Protein AF-A0A7J2IMN6-F1 (afdb_monomer_lite)

Radius of gyration: 21.56 Å; chains: 1; bounding box: 53×26×73 Å

Sequence (188 aa):
MDDENLRRVYEQYWLHARHQEVQRLWFTNIYSMIVAGTFAYFGAIKGFNAPLLVFLILLSILGYLVTYSWNIPFVIYSRLAEEIAVREWDLPKDYRRFTKYRKGYEFGKMVSANTVFIGFYSLMTGIFVGLLLQTNLKVCIQLTSVIVVVVFLTLSGCYKFYLKPKSIDKIQDDFENRIKKYDENNQK

Foldseek 3Di:
DPPVVLVVLLVVLVVLLVVLVVVLVVLVVVLVVLVVVQVVVCVVVVHDDLVSLVVNLVSLVVSLVSLLVSVQSNLVSLLVSLVSCCPVVVPPPCSSPPAPPPPCVVPDPPPPPSLVSNLVSQLSSLLSVLVSCCRPVVDDPVVSVVSSVVSSCVSSVCCPPPSCCVRVVVSNVVSVVVVVVVVVVVVD

pLDDT: mean 86.45, std 14.11, range [31.17, 98.19]

Secondary structure (DSSP, 8-state):
--HHHHHHHHHHHHHHHHHHHHHHHHHHHHHHHHHHHHHHHHHHHTS--HHHHHHHHHHHHHHHHHHHHHHHHHHHHHHHHHHHHHHTS---GGG-TTSTT-TTTTS-----HHHHHHHHHHHHHHHHHHHHHHHHH---HHHHHHHHHHHHHHHHHHIIIIIHIIIIIHHHHHHHHHHHHHHHHHT-

Structure (mmCIF, N/CA/C/O backbone):
data_AF-A0A7J2IMN6-F1
#
_entry.id   AF-A0A7J2IMN6-F1
#
loop_
_atom_site.group_PDB
_atom_site.id
_atom_site.type_symbol
_atom_site.label_atom_id
_atom_site.label_alt_id
_atom_site.label_comp_id
_atom_site.label_asym_id
_atom_site.label_entity_id
_atom_site.label_seq_id
_atom_site.pdbx_PDB_ins_code
_atom_site.Cartn_x
_atom_site.Cartn_y
_atom_site.Cartn_z
_atom_site.occupancy
_atom_site.B_iso_or_equiv
_atom_site.auth_seq_id
_atom_site.auth_comp_id
_atom_site.auth_asym_id
_atom_site.auth_atom_id
_atom_site.pdbx_PDB_model_num
ATOM 1 N N . MET A 1 1 ? 27.008 4.160 -27.385 1.00 60.22 1 MET A N 1
ATOM 2 C CA . MET A 1 1 ? 27.229 4.276 -25.928 1.00 60.22 1 MET A CA 1
ATOM 3 C C . MET A 1 1 ? 28.090 3.091 -25.540 1.00 60.22 1 MET A C 1
ATOM 5 O O . MET A 1 1 ? 27.816 2.018 -26.058 1.00 60.22 1 MET A O 1
ATOM 9 N N . ASP A 1 2 ? 29.138 3.267 -24.736 1.00 79.94 2 ASP A N 1
ATOM 10 C CA . ASP A 1 2 ? 29.979 2.126 -24.341 1.00 79.94 2 ASP A CA 1
ATOM 11 C C . ASP A 1 2 ? 29.150 1.122 -23.528 1.00 79.94 2 ASP A C 1
ATOM 13 O O . ASP A 1 2 ? 28.388 1.531 -22.646 1.00 79.94 2 ASP A O 1
ATOM 17 N N . ASP A 1 3 ? 29.295 -0.174 -23.816 1.00 83.50 3 ASP A N 1
ATOM 18 C CA . ASP A 1 3 ? 28.509 -1.254 -23.193 1.00 83.50 3 ASP A CA 1
ATOM 19 C C . ASP A 1 3 ? 28.621 -1.241 -21.654 1.00 83.50 3 ASP A C 1
ATOM 21 O O . ASP A 1 3 ? 27.649 -1.457 -20.930 1.00 83.50 3 ASP A O 1
ATOM 25 N N . GLU A 1 4 ? 29.782 -0.840 -21.127 1.00 87.38 4 GLU A N 1
ATOM 26 C CA . GLU A 1 4 ? 29.986 -0.666 -19.687 1.00 87.38 4 GLU A CA 1
ATOM 27 C C . GLU A 1 4 ? 29.099 0.441 -19.088 1.00 87.38 4 GLU A C 1
ATOM 29 O O . GLU A 1 4 ? 28.510 0.267 -18.017 1.00 87.38 4 GLU A O 1
ATOM 34 N N . ASN A 1 5 ? 28.958 1.574 -19.780 1.00 88.50 5 ASN A N 1
ATOM 35 C CA . ASN A 1 5 ? 28.112 2.676 -19.321 1.00 88.50 5 ASN A CA 1
ATOM 36 C C . ASN A 1 5 ? 26.634 2.282 -19.354 1.00 88.50 5 ASN A C 1
ATOM 38 O O . ASN A 1 5 ? 25.886 2.600 -18.429 1.00 88.50 5 ASN A O 1
ATOM 42 N N . LEU A 1 6 ? 26.222 1.550 -20.388 1.00 87.81 6 LEU A N 1
ATOM 43 C CA . LEU A 1 6 ? 24.858 1.055 -20.513 1.00 87.81 6 LEU A CA 1
ATOM 44 C C . LEU A 1 6 ? 24.515 0.053 -19.403 1.00 87.81 6 LEU A C 1
ATOM 46 O O . LEU A 1 6 ? 23.468 0.164 -18.759 1.00 87.81 6 LEU A O 1
ATOM 50 N N . ARG A 1 7 ? 25.430 -0.877 -19.114 1.00 89.12 7 ARG A N 1
ATOM 51 C CA . ARG A 1 7 ? 25.285 -1.828 -18.012 1.00 89.12 7 ARG A CA 1
ATOM 52 C C . ARG A 1 7 ? 25.130 -1.130 -16.666 1.00 89.12 7 ARG A C 1
ATOM 54 O O . ARG A 1 7 ? 24.248 -1.503 -15.896 1.00 89.12 7 ARG A O 1
ATOM 61 N N . ARG A 1 8 ? 25.922 -0.089 -16.396 1.00 91.38 8 ARG A N 1
ATOM 62 C CA . ARG A 1 8 ? 25.793 0.704 -15.162 1.00 91.38 8 ARG A CA 1
ATOM 63 C C . ARG A 1 8 ? 24.420 1.370 -15.047 1.00 91.38 8 ARG A C 1
ATOM 65 O O . ARG A 1 8 ? 23.827 1.344 -13.971 1.00 91.38 8 ARG A O 1
ATOM 72 N N . VAL A 1 9 ? 23.889 1.926 -16.137 1.00 90.25 9 VAL A N 1
ATOM 73 C CA . VAL A 1 9 ? 22.546 2.536 -16.154 1.00 90.25 9 VAL A CA 1
ATOM 74 C C . VAL A 1 9 ? 21.459 1.488 -15.900 1.00 90.25 9 VAL A C 1
ATOM 76 O O . VAL A 1 9 ? 20.574 1.704 -15.071 1.00 90.25 9 VAL A O 1
ATOM 79 N N . TYR A 1 10 ? 21.548 0.328 -16.555 1.00 90.25 10 TYR A N 1
ATOM 80 C CA . TYR A 1 10 ? 20.637 -0.792 -16.315 1.00 90.25 10 TYR A CA 1
ATOM 81 C C . TYR A 1 10 ? 20.660 -1.244 -14.847 1.00 90.25 10 TYR A C 1
ATOM 83 O O . TYR A 1 10 ? 19.608 -1.369 -14.214 1.00 90.25 10 TYR A O 1
ATOM 91 N N . GLU A 1 11 ? 21.855 -1.449 -14.285 1.00 90.75 11 GLU A N 1
ATOM 92 C CA . GLU A 1 11 ? 22.034 -1.855 -12.890 1.00 90.75 11 GLU A CA 1
ATOM 93 C C . GLU A 1 11 ? 21.435 -0.822 -11.928 1.00 90.75 11 GLU A C 1
ATOM 95 O O . GLU A 1 11 ? 20.745 -1.205 -10.981 1.00 90.75 11 GLU A O 1
ATOM 100 N N . GLN A 1 12 ? 21.609 0.476 -12.195 1.00 92.81 12 GLN A N 1
ATOM 101 C CA . GLN A 1 12 ? 20.996 1.544 -11.402 1.00 92.81 12 GLN A CA 1
ATOM 102 C C . GLN A 1 12 ? 19.466 1.499 -11.447 1.00 92.81 12 GLN A C 1
ATOM 104 O O . GLN A 1 12 ? 18.830 1.546 -10.393 1.00 92.81 12 GLN A O 1
ATOM 109 N N . TYR A 1 13 ? 18.849 1.364 -12.625 1.00 91.75 13 TYR A N 1
ATOM 110 C CA . TYR A 1 13 ? 17.388 1.265 -12.727 1.00 91.75 13 TYR A CA 1
ATOM 111 C C . TYR A 1 13 ? 16.841 0.028 -12.020 1.00 91.75 13 TYR A C 1
ATOM 113 O O . TYR A 1 13 ? 15.866 0.117 -11.268 1.00 91.75 13 TYR A O 1
ATOM 121 N N . TRP A 1 14 ? 17.502 -1.116 -12.181 1.00 89.25 14 TRP A N 1
ATOM 122 C CA . TRP A 1 14 ? 17.101 -2.334 -11.490 1.00 89.25 14 TRP A CA 1
ATOM 123 C C . TRP A 1 14 ? 17.243 -2.212 -9.966 1.00 89.25 14 TRP A C 1
ATOM 125 O O . TRP A 1 14 ? 16.358 -2.627 -9.210 1.00 89.25 14 TRP A O 1
ATOM 135 N N . LEU A 1 15 ? 18.330 -1.594 -9.499 1.00 93.06 15 LEU A N 1
ATOM 136 C CA . LEU A 1 15 ? 18.582 -1.356 -8.081 1.00 93.06 15 LEU A CA 1
ATOM 137 C C . LEU A 1 15 ? 17.560 -0.385 -7.483 1.00 93.06 15 LEU A C 1
ATOM 139 O O . LEU A 1 15 ? 17.050 -0.646 -6.393 1.00 93.06 15 LEU A O 1
ATOM 143 N N . HIS A 1 16 ? 17.185 0.672 -8.207 1.00 91.69 16 HIS A N 1
ATOM 144 C CA . HIS A 1 16 ? 16.115 1.578 -7.797 1.00 91.69 16 HIS A CA 1
ATOM 145 C C . HIS A 1 16 ? 14.769 0.864 -7.680 1.00 91.69 16 HIS A C 1
ATOM 147 O O . HIS A 1 16 ? 14.092 1.038 -6.667 1.00 91.69 16 HIS A O 1
ATOM 153 N N . ALA A 1 17 ? 14.397 0.026 -8.652 1.00 89.12 17 ALA A N 1
ATOM 154 C CA . ALA A 1 17 ? 13.167 -0.759 -8.574 1.00 89.12 17 ALA A CA 1
ATOM 155 C C . ALA A 1 17 ? 13.170 -1.670 -7.333 1.00 89.12 17 ALA A C 1
ATOM 157 O O . ALA A 1 17 ? 12.260 -1.597 -6.504 1.00 89.12 17 ALA A O 1
ATOM 158 N N . ARG A 1 18 ? 14.234 -2.457 -7.128 1.00 89.19 18 ARG A N 1
ATOM 159 C CA . ARG A 1 18 ? 14.365 -3.335 -5.953 1.00 89.19 18 ARG A CA 1
ATOM 160 C C . ARG A 1 18 ? 14.331 -2.555 -4.638 1.00 89.19 18 ARG A C 1
ATOM 162 O O . ARG A 1 18 ? 13.729 -3.015 -3.670 1.00 89.19 18 ARG A O 1
ATOM 169 N N . HIS A 1 19 ? 14.945 -1.374 -4.593 1.00 93.81 19 HIS A N 1
ATOM 170 C CA . HIS A 1 19 ? 14.945 -0.532 -3.402 1.00 93.81 19 HIS A CA 1
ATOM 171 C C . HIS A 1 19 ? 13.522 -0.162 -2.959 1.00 93.81 19 HIS A C 1
ATOM 173 O O . HIS A 1 19 ? 13.220 -0.249 -1.772 1.00 93.81 19 HIS A O 1
ATOM 179 N N . GLN A 1 20 ? 12.624 0.158 -3.898 1.00 92.12 20 GLN A N 1
ATOM 180 C CA . GLN A 1 20 ? 11.220 0.457 -3.579 1.00 92.12 20 GLN A CA 1
ATOM 181 C C . GLN A 1 20 ? 10.491 -0.752 -2.970 1.00 92.12 20 GLN A C 1
ATOM 183 O O . GLN A 1 20 ? 9.707 -0.606 -2.031 1.00 92.12 20 GLN A O 1
ATOM 188 N N . GLU A 1 21 ? 10.760 -1.966 -3.458 1.00 89.88 21 GLU A N 1
ATOM 189 C CA . GLU A 1 21 ? 10.172 -3.181 -2.877 1.00 89.88 21 GLU A CA 1
ATOM 190 C C . GLU A 1 21 ? 10.677 -3.446 -1.457 1.00 89.88 21 GLU A C 1
ATOM 192 O O . GLU A 1 21 ? 9.894 -3.796 -0.572 1.00 89.88 21 GLU A O 1
ATOM 197 N N . VAL A 1 22 ? 11.976 -3.243 -1.234 1.00 93.69 22 VAL A N 1
ATOM 198 C CA . VAL A 1 22 ? 12.611 -3.395 0.078 1.00 93.69 22 VAL A CA 1
ATOM 199 C C . VAL A 1 22 ? 12.054 -2.373 1.070 1.00 93.69 22 VAL A C 1
ATOM 201 O O . VAL A 1 22 ? 11.715 -2.751 2.190 1.00 93.69 22 VAL A O 1
ATOM 204 N N . GLN A 1 23 ? 11.885 -1.109 0.666 1.00 94.62 23 GLN A N 1
ATOM 205 C CA . GLN A 1 23 ? 11.260 -0.079 1.504 1.00 94.62 23 GLN A CA 1
ATOM 206 C C . GLN A 1 23 ? 9.838 -0.473 1.924 1.00 94.62 23 GLN A C 1
ATOM 208 O O . GLN A 1 23 ? 9.490 -0.374 3.102 1.00 94.62 23 GLN A O 1
ATOM 213 N N . ARG A 1 24 ? 9.042 -1.010 0.991 1.00 94.19 24 ARG A N 1
ATOM 214 C CA . ARG A 1 24 ? 7.683 -1.499 1.267 1.00 94.19 24 ARG A CA 1
ATOM 215 C C . ARG A 1 24 ? 7.650 -2.637 2.285 1.00 94.19 24 ARG A C 1
ATOM 217 O O . ARG A 1 24 ? 6.819 -2.621 3.197 1.00 94.19 24 ARG A O 1
ATOM 224 N N . LEU A 1 25 ? 8.562 -3.599 2.160 1.00 94.81 25 LEU A N 1
ATOM 225 C CA . LEU A 1 25 ? 8.695 -4.703 3.113 1.00 94.81 25 LEU A CA 1
ATOM 226 C C . LEU A 1 25 ? 9.099 -4.206 4.503 1.00 94.81 25 LEU A C 1
ATOM 228 O O . LEU A 1 25 ? 8.452 -4.554 5.488 1.00 94.81 25 LEU A O 1
ATOM 232 N N . TRP A 1 26 ? 10.117 -3.349 4.588 1.00 96.50 26 TRP A N 1
ATOM 233 C CA . TRP A 1 26 ? 10.568 -2.779 5.859 1.00 96.50 26 TRP A CA 1
ATOM 234 C C . TRP A 1 26 ? 9.480 -1.980 6.561 1.00 96.50 26 TRP A C 1
ATOM 236 O O . TRP A 1 26 ? 9.266 -2.151 7.760 1.00 96.50 26 TRP A O 1
ATOM 246 N N . PHE A 1 27 ? 8.751 -1.155 5.814 1.00 96.31 27 PHE A N 1
ATOM 247 C CA . PHE A 1 27 ? 7.637 -0.399 6.364 1.00 96.31 27 PHE A CA 1
ATOM 248 C C . PHE A 1 27 ? 6.542 -1.323 6.910 1.00 96.31 27 PHE A C 1
ATOM 250 O O . PHE A 1 27 ? 6.055 -1.106 8.017 1.00 96.31 27 PHE A O 1
ATOM 257 N N . THR A 1 28 ? 6.206 -2.398 6.190 1.00 96.25 28 THR A N 1
ATOM 258 C CA . THR A 1 28 ? 5.229 -3.398 6.657 1.00 96.25 28 THR A CA 1
ATOM 259 C C . THR A 1 28 ? 5.709 -4.123 7.916 1.00 96.25 28 THR A C 1
ATOM 261 O O . THR A 1 28 ? 4.922 -4.337 8.837 1.00 96.25 28 THR A O 1
ATOM 264 N N . ASN A 1 29 ? 7.001 -4.442 8.008 1.00 97.06 29 ASN A N 1
ATOM 265 C CA . ASN A 1 29 ? 7.585 -5.066 9.195 1.00 97.06 29 ASN A CA 1
ATOM 266 C C . ASN A 1 29 ? 7.502 -4.139 10.415 1.00 97.06 29 ASN A C 1
ATOM 268 O O . ASN A 1 29 ? 6.981 -4.547 11.452 1.00 97.06 29 ASN A O 1
ATOM 272 N N . ILE A 1 30 ? 7.935 -2.882 10.284 1.00 97.44 30 ILE A N 1
ATOM 273 C CA . ILE A 1 30 ? 7.850 -1.883 11.364 1.00 97.44 30 ILE A CA 1
ATOM 274 C C . ILE A 1 30 ? 6.390 -1.675 11.778 1.00 97.44 30 ILE A C 1
ATOM 276 O O . ILE A 1 30 ? 6.065 -1.694 12.963 1.00 97.44 30 ILE A O 1
ATOM 280 N N . TYR A 1 31 ? 5.493 -1.553 10.801 1.00 97.81 31 TYR A N 1
ATOM 281 C CA . TYR A 1 31 ? 4.058 -1.469 11.035 1.00 97.81 31 TYR A CA 1
ATOM 282 C C . TYR A 1 31 ? 3.541 -2.662 11.851 1.00 97.81 31 TYR A C 1
ATOM 284 O O . TYR A 1 31 ? 2.840 -2.470 12.842 1.00 97.81 31 TYR A O 1
ATOM 292 N N . SER A 1 32 ? 3.915 -3.892 11.485 1.00 97.50 32 SER A N 1
ATOM 293 C CA . SER A 1 32 ? 3.476 -5.097 12.197 1.00 97.50 32 SER A CA 1
ATOM 294 C C . SER A 1 32 ? 3.969 -5.135 13.648 1.00 97.50 32 SER A C 1
ATOM 296 O O . SER A 1 32 ? 3.212 -5.527 14.534 1.00 97.50 32 SER A O 1
ATOM 298 N N . MET A 1 33 ? 5.186 -4.642 13.913 1.00 98.19 33 MET A N 1
ATOM 299 C CA . MET A 1 33 ? 5.724 -4.506 15.270 1.00 98.19 33 MET A CA 1
ATOM 300 C C . MET A 1 33 ? 4.927 -3.486 16.088 1.00 98.19 33 MET A C 1
ATOM 302 O O . MET A 1 33 ? 4.579 -3.766 17.233 1.00 98.19 33 MET A O 1
ATOM 306 N N . ILE A 1 34 ? 4.585 -2.334 15.498 1.00 97.94 34 ILE A N 1
ATOM 307 C CA . ILE A 1 34 ? 3.753 -1.309 16.148 1.00 97.94 34 ILE A CA 1
ATOM 308 C C . ILE A 1 34 ? 2.377 -1.885 16.496 1.00 97.94 34 ILE A C 1
ATOM 310 O O . ILE A 1 34 ? 1.904 -1.729 17.624 1.00 97.94 34 ILE A O 1
ATOM 314 N N . VAL A 1 35 ? 1.744 -2.582 15.551 1.00 97.56 35 VAL A N 1
ATOM 315 C CA . VAL A 1 35 ? 0.440 -3.223 15.757 1.00 97.56 35 VAL A CA 1
ATOM 316 C C . VAL A 1 35 ? 0.520 -4.261 16.877 1.00 97.56 35 VAL A C 1
ATOM 318 O O . VAL A 1 35 ? -0.267 -4.193 17.819 1.00 97.56 35 VAL A O 1
ATOM 321 N N . ALA A 1 36 ? 1.490 -5.176 16.823 1.00 97.81 36 ALA A N 1
ATOM 322 C CA . ALA A 1 36 ? 1.673 -6.211 17.837 1.00 97.81 36 ALA A CA 1
ATOM 323 C C . ALA A 1 36 ? 1.914 -5.615 19.234 1.00 97.81 36 ALA A C 1
ATOM 325 O O . ALA A 1 36 ? 1.254 -6.015 20.192 1.00 97.81 36 ALA A O 1
ATOM 326 N N . GLY A 1 37 ? 2.792 -4.612 19.345 1.00 97.69 37 GLY A N 1
ATOM 327 C CA . GLY A 1 37 ? 3.041 -3.903 20.601 1.00 97.69 37 GLY A CA 1
ATOM 328 C C . GLY A 1 37 ? 1.794 -3.194 21.137 1.00 97.69 37 GLY A C 1
ATOM 329 O O . GLY A 1 37 ? 1.511 -3.256 22.333 1.00 97.69 37 GLY A O 1
ATOM 330 N N . THR A 1 38 ? 0.993 -2.594 20.254 1.00 96.50 38 THR A N 1
ATOM 331 C CA . THR A 1 38 ? -0.262 -1.935 20.647 1.00 96.50 38 THR A CA 1
ATOM 332 C C . THR A 1 38 ? -1.296 -2.942 21.159 1.00 96.50 38 THR A C 1
ATOM 334 O O . THR A 1 38 ? -1.931 -2.702 22.185 1.00 96.50 38 THR A O 1
ATOM 337 N N . PHE A 1 39 ? -1.439 -4.101 20.508 1.00 95.44 39 PHE A N 1
ATOM 338 C CA . PHE A 1 39 ? -2.334 -5.162 20.982 1.00 95.44 39 PHE A CA 1
ATOM 339 C C . PHE A 1 39 ? -1.864 -5.788 22.300 1.00 95.44 39 PHE A C 1
ATOM 341 O O . PHE A 1 39 ? -2.692 -6.046 23.173 1.00 95.44 39 PHE A O 1
ATOM 348 N N . ALA A 1 40 ? -0.555 -5.984 22.481 1.00 96.81 40 ALA A N 1
ATOM 349 C CA . ALA A 1 40 ? 0.004 -6.438 23.753 1.00 96.81 40 ALA A CA 1
ATOM 350 C C . ALA A 1 40 ? -0.317 -5.449 24.886 1.00 96.81 40 ALA A C 1
ATOM 352 O O . ALA A 1 40 ? -0.751 -5.856 25.966 1.00 96.81 40 ALA A O 1
ATOM 353 N N . TYR A 1 41 ? -0.193 -4.146 24.615 1.00 96.31 41 TYR A N 1
ATOM 354 C CA . TYR A 1 41 ? -0.575 -3.097 25.556 1.00 96.31 41 TYR A CA 1
ATOM 355 C C . TYR A 1 41 ? -2.075 -3.131 25.892 1.00 96.31 41 TYR A C 1
ATOM 357 O O . TYR A 1 41 ? -2.427 -3.108 27.070 1.00 96.31 41 TYR A O 1
ATOM 365 N N . PHE A 1 42 ? -2.961 -3.268 24.896 1.00 94.62 42 PHE A N 1
ATOM 366 C CA . PHE A 1 42 ? -4.407 -3.424 25.129 1.00 94.62 42 PHE A CA 1
ATOM 367 C C . PHE A 1 42 ? -4.741 -4.639 26.001 1.00 94.62 42 PHE A C 1
ATOM 369 O O . PHE A 1 42 ? -5.609 -4.553 26.872 1.00 94.62 42 PHE A O 1
ATOM 376 N N . GLY A 1 43 ? -4.024 -5.751 25.812 1.00 93.12 43 GLY A N 1
ATOM 377 C CA . GLY A 1 43 ? -4.138 -6.932 26.666 1.00 93.12 43 GLY A CA 1
ATOM 378 C C . GLY A 1 43 ? -3.753 -6.649 28.120 1.00 93.12 43 GLY A C 1
ATOM 379 O O . GLY A 1 43 ? -4.462 -7.070 29.034 1.00 93.12 43 GLY A O 1
ATOM 380 N N . ALA A 1 44 ? -2.682 -5.882 28.344 1.00 95.19 44 ALA A N 1
ATOM 381 C CA . ALA A 1 44 ? -2.214 -5.520 29.681 1.00 95.19 44 ALA A CA 1
ATOM 382 C C . ALA A 1 44 ? -3.193 -4.596 30.428 1.00 95.19 44 ALA A C 1
ATOM 384 O O . ALA A 1 44 ? -3.464 -4.817 31.608 1.00 95.19 44 ALA A O 1
ATOM 385 N N . ILE A 1 45 ? -3.767 -3.597 29.747 1.00 93.25 45 ILE A N 1
ATOM 386 C CA . ILE A 1 45 ? -4.735 -2.664 30.354 1.00 93.25 45 ILE A CA 1
ATOM 387 C C . ILE A 1 45 ? -6.181 -3.189 30.356 1.00 93.25 45 ILE A C 1
ATOM 389 O O . ILE A 1 45 ? -7.078 -2.500 30.839 1.00 93.25 45 ILE A O 1
ATOM 393 N N . LYS A 1 46 ? -6.419 -4.397 29.818 1.00 88.38 46 LYS A N 1
ATOM 394 C CA . LYS A 1 46 ? -7.741 -5.038 29.672 1.00 88.38 46 LYS A CA 1
ATOM 395 C C . LYS A 1 46 ? -8.785 -4.133 29.006 1.00 88.38 46 LYS A C 1
ATOM 397 O O . LYS A 1 46 ? -9.950 -4.110 29.400 1.00 88.38 46 LYS A O 1
ATOM 402 N N . GLY A 1 47 ? -8.373 -3.389 27.986 1.00 87.25 47 GLY A N 1
ATOM 403 C CA . GLY A 1 47 ? -9.243 -2.431 27.319 1.00 87.25 47 GLY A CA 1
ATOM 404 C C . GLY A 1 47 ? -8.613 -1.822 26.077 1.00 87.25 47 GLY A C 1
ATOM 405 O O . GLY A 1 47 ? -7.398 -1.834 25.891 1.00 87.25 47 GLY A O 1
ATOM 406 N N . PHE A 1 48 ? -9.465 -1.272 25.219 1.00 90.06 48 PHE A N 1
ATOM 407 C CA . PHE A 1 48 ? -9.034 -0.531 24.042 1.00 90.06 48 PHE A CA 1
ATOM 408 C C . PHE A 1 48 ? -8.932 0.959 24.361 1.00 90.06 48 PHE A C 1
ATOM 410 O O . PHE A 1 48 ? -9.774 1.515 25.065 1.00 90.06 48 PHE A O 1
ATOM 417 N N . ASN A 1 49 ? -7.922 1.614 23.797 1.00 91.50 49 ASN A N 1
ATOM 418 C CA . ASN A 1 49 ? -7.711 3.051 23.933 1.00 91.50 49 ASN A CA 1
ATOM 419 C C . ASN A 1 49 ? -8.004 3.732 22.586 1.00 91.50 49 ASN A C 1
ATOM 421 O O . ASN A 1 49 ? -7.333 3.457 21.588 1.00 91.50 49 ASN A O 1
ATOM 425 N N . ALA A 1 50 ? -9.021 4.597 22.554 1.00 92.38 50 ALA A N 1
ATOM 426 C CA . ALA A 1 50 ? -9.500 5.234 21.328 1.00 92.38 50 ALA A CA 1
ATOM 427 C C . ALA A 1 50 ? -8.409 6.055 20.603 1.00 92.38 50 ALA A C 1
ATOM 429 O O . ALA A 1 50 ? -8.209 5.809 19.414 1.00 92.38 50 ALA A O 1
ATOM 430 N N . PRO A 1 51 ? -7.641 6.940 21.271 1.00 94.69 51 PRO A N 1
ATOM 431 C CA . PRO A 1 51 ? -6.467 7.588 20.682 1.00 94.69 51 PRO A CA 1
ATOM 432 C C . PRO A 1 51 ? -5.486 6.642 19.972 1.00 94.69 51 PRO A C 1
ATOM 434 O O . PRO A 1 51 ? -5.050 6.936 18.860 1.00 94.69 51 PRO A O 1
ATOM 437 N N . LEU A 1 52 ? -5.168 5.488 20.571 1.00 95.44 52 LEU A N 1
ATOM 438 C CA . LEU A 1 52 ? -4.262 4.510 19.956 1.00 95.44 52 LEU A CA 1
ATOM 439 C C . LEU A 1 52 ? -4.888 3.843 18.725 1.00 95.44 52 LEU A C 1
ATOM 441 O O . LEU A 1 52 ? -4.207 3.650 17.722 1.00 95.44 52 LEU A O 1
ATOM 445 N N . LEU A 1 53 ? -6.189 3.544 18.756 1.00 96.12 53 LEU A N 1
ATOM 446 C CA . LEU A 1 53 ? -6.902 3.038 17.579 1.00 96.12 53 LEU A CA 1
ATOM 447 C C . LEU A 1 53 ? -6.938 4.072 16.446 1.00 96.12 53 LEU A C 1
ATOM 449 O O . LEU A 1 53 ? -6.699 3.715 15.296 1.00 96.12 53 LEU A O 1
ATOM 453 N N . VAL A 1 54 ? -7.168 5.352 16.756 1.00 96.69 54 VAL A N 1
ATOM 454 C CA . VAL A 1 54 ? -7.111 6.443 15.767 1.00 96.69 54 VAL A CA 1
ATOM 455 C C . VAL A 1 54 ? -5.716 6.542 15.152 1.00 96.69 54 VAL A C 1
ATOM 457 O O . VAL A 1 54 ? -5.592 6.625 13.931 1.00 96.69 54 VAL A O 1
ATOM 460 N N . PHE A 1 55 ? -4.663 6.458 15.967 1.00 97.62 55 PHE A N 1
ATOM 461 C CA . PHE A 1 55 ? -3.288 6.411 15.473 1.00 97.62 55 PHE A CA 1
ATOM 462 C C . PHE A 1 55 ? -3.061 5.232 14.513 1.00 97.62 55 PHE A C 1
ATOM 464 O O . PHE A 1 55 ? -2.517 5.426 13.427 1.00 97.62 55 PHE A O 1
ATOM 471 N N . LEU A 1 56 ? -3.532 4.030 14.856 1.00 98.00 56 LEU A N 1
ATOM 472 C CA . LEU A 1 56 ? -3.408 2.848 13.997 1.00 98.00 56 LEU A CA 1
ATOM 473 C C . LEU A 1 56 ? -4.197 2.971 12.682 1.00 98.00 56 LEU A C 1
ATOM 475 O O . LEU A 1 56 ? -3.723 2.505 11.644 1.00 98.00 56 LEU A O 1
ATOM 479 N N . ILE A 1 57 ? -5.362 3.628 12.691 1.00 98.00 57 ILE A N 1
ATOM 480 C CA . ILE A 1 57 ? -6.124 3.950 11.472 1.00 98.00 57 ILE A CA 1
ATOM 481 C C . ILE A 1 57 ? -5.298 4.869 10.571 1.00 98.00 57 ILE A C 1
ATOM 483 O O . ILE A 1 57 ? -5.081 4.546 9.403 1.00 98.00 57 ILE A O 1
ATOM 487 N N . LEU A 1 58 ? -4.792 5.982 11.113 1.00 98.06 58 LEU A N 1
ATOM 488 C CA . LEU A 1 58 ? -3.979 6.939 10.358 1.00 98.06 58 LEU A CA 1
ATOM 489 C C . LEU A 1 58 ? -2.716 6.282 9.797 1.00 98.06 58 LEU A C 1
ATOM 491 O O . LEU A 1 58 ? -2.387 6.474 8.628 1.00 98.06 58 LEU A O 1
ATOM 495 N N . LEU A 1 59 ? -2.049 5.453 10.600 1.00 98.06 59 LEU A N 1
ATOM 496 C CA . LEU A 1 59 ? -0.867 4.712 10.181 1.00 98.06 59 LEU A CA 1
ATOM 497 C C . LEU A 1 59 ? -1.184 3.712 9.056 1.00 98.06 59 LEU A C 1
ATOM 499 O O . LEU A 1 59 ? -0.387 3.550 8.134 1.00 98.06 59 LEU A O 1
ATOM 503 N N . SER A 1 60 ? -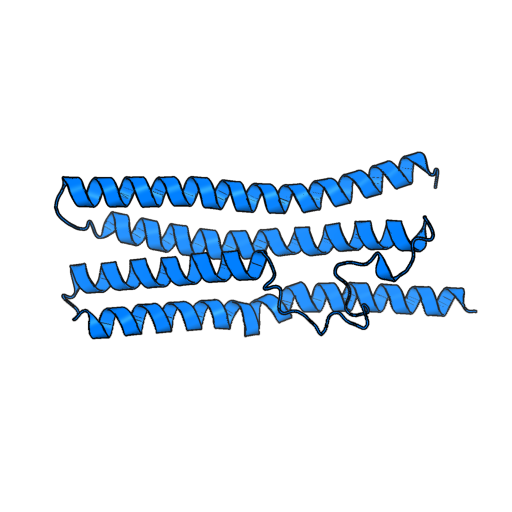2.354 3.070 9.091 1.00 98.00 60 SER A N 1
ATOM 504 C CA . SER A 1 60 ? -2.797 2.137 8.045 1.00 98.00 60 SER A CA 1
ATOM 505 C C . SER A 1 60 ? -3.126 2.858 6.736 1.00 98.00 60 SER A C 1
ATOM 507 O O . SER A 1 60 ? -2.719 2.403 5.667 1.00 98.00 60 SER A O 1
ATOM 509 N N . ILE A 1 61 ? -3.786 4.018 6.812 1.00 97.38 61 ILE A N 1
ATOM 510 C CA . ILE A 1 61 ? -4.045 4.883 5.651 1.00 97.38 61 ILE A CA 1
ATOM 511 C C . ILE A 1 61 ? -2.724 5.389 5.061 1.00 97.38 61 ILE A C 1
ATOM 513 O O . ILE A 1 61 ? -2.541 5.370 3.844 1.00 97.38 61 ILE A O 1
ATOM 517 N N . LEU A 1 62 ? -1.771 5.790 5.905 1.00 97.38 62 LEU A N 1
ATOM 518 C CA . LEU A 1 62 ? -0.436 6.180 5.458 1.00 97.38 62 LEU A CA 1
ATOM 519 C C . LEU A 1 62 ? 0.266 5.015 4.755 1.00 97.38 62 LEU A C 1
ATOM 521 O O . LEU A 1 62 ? 0.794 5.202 3.663 1.00 97.38 62 LEU A O 1
ATOM 525 N N . GLY A 1 63 ? 0.206 3.806 5.316 1.00 96.56 63 GLY A N 1
ATOM 526 C CA . GLY A 1 63 ? 0.752 2.605 4.685 1.00 96.56 63 GLY A CA 1
ATOM 527 C C . GLY A 1 63 ? 0.146 2.311 3.315 1.00 96.56 63 GLY A C 1
ATOM 528 O O . GLY A 1 63 ? 0.876 2.007 2.370 1.00 96.56 63 GLY A O 1
ATOM 529 N N . TYR A 1 64 ? -1.167 2.491 3.170 1.00 96.50 64 TYR A N 1
ATOM 530 C CA . TYR A 1 64 ? -1.865 2.392 1.889 1.00 96.50 64 TYR A CA 1
ATOM 531 C C . TYR A 1 64 ? -1.338 3.417 0.868 1.00 96.50 64 TYR A C 1
ATOM 533 O O . TYR A 1 64 ? -0.984 3.053 -0.256 1.00 96.50 64 TYR A O 1
ATOM 541 N N . LEU A 1 65 ? -1.241 4.695 1.254 1.00 95.81 65 LEU A N 1
ATOM 542 C CA . LEU A 1 65 ? -0.801 5.777 0.365 1.00 95.81 65 LEU A CA 1
ATOM 543 C C . LEU A 1 65 ? 0.668 5.634 -0.038 1.00 95.81 65 LEU A C 1
ATOM 545 O O . LEU A 1 65 ? 1.011 5.807 -1.207 1.00 95.81 65 LEU A O 1
ATOM 549 N N . VAL A 1 66 ? 1.531 5.291 0.915 1.00 94.94 66 VAL A N 1
ATOM 550 C CA . VAL A 1 66 ? 2.963 5.098 0.685 1.00 94.94 66 VAL A CA 1
ATOM 551 C C . VAL A 1 66 ? 3.206 3.878 -0.204 1.00 94.94 66 VAL A C 1
ATOM 553 O O . VAL A 1 66 ? 3.976 3.966 -1.157 1.00 94.94 66 VAL A O 1
ATOM 556 N N . THR A 1 67 ? 2.483 2.777 0.019 1.00 94.38 67 THR A N 1
ATOM 557 C CA . THR A 1 67 ? 2.524 1.593 -0.855 1.00 94.38 67 THR A CA 1
ATOM 558 C C . THR A 1 67 ? 2.169 1.951 -2.297 1.00 94.38 67 THR A C 1
ATOM 560 O O . THR A 1 67 ? 2.889 1.581 -3.225 1.00 94.38 67 THR A O 1
ATOM 563 N N . TYR A 1 68 ? 1.089 2.714 -2.490 1.00 93.12 68 TYR A N 1
ATOM 564 C CA . TYR A 1 68 ? 0.711 3.215 -3.808 1.00 93.12 68 TYR A CA 1
ATOM 565 C C . TYR A 1 68 ? 1.802 4.109 -4.417 1.00 93.12 68 TYR A C 1
ATOM 567 O O . TYR A 1 68 ? 2.170 3.915 -5.576 1.00 93.12 68 TYR A O 1
ATOM 575 N N . SER A 1 69 ? 2.348 5.040 -3.631 1.00 93.38 69 SER A N 1
ATOM 576 C CA . SER A 1 69 ? 3.397 5.964 -4.065 1.00 93.38 69 SER A CA 1
ATOM 577 C C . SER A 1 69 ? 4.656 5.229 -4.526 1.00 93.38 69 SER A C 1
ATOM 579 O O . SER A 1 69 ? 5.119 5.479 -5.632 1.00 93.38 69 SER A O 1
ATOM 581 N N . TRP A 1 70 ? 5.157 4.259 -3.753 1.00 91.75 70 TRP A N 1
ATOM 582 C CA . TRP A 1 70 ? 6.334 3.448 -4.099 1.00 91.75 70 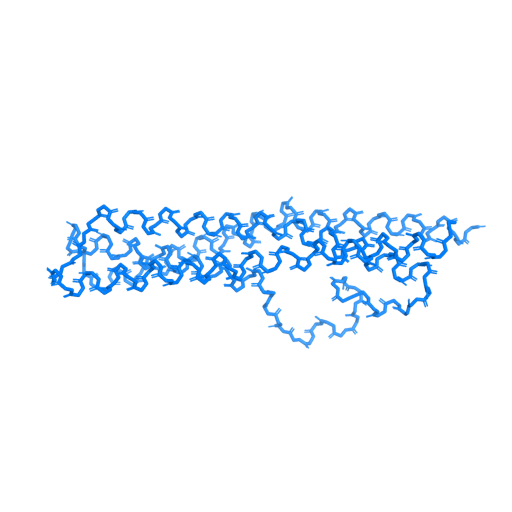TRP A CA 1
ATOM 583 C C . TRP A 1 70 ? 6.129 2.548 -5.316 1.00 91.75 70 TRP A C 1
ATOM 585 O O . TRP A 1 70 ? 7.088 2.204 -6.009 1.00 91.75 70 TRP A O 1
ATOM 595 N N . ASN A 1 71 ? 4.885 2.183 -5.624 1.00 90.31 71 ASN A N 1
ATOM 596 C CA . ASN A 1 71 ? 4.604 1.386 -6.807 1.00 90.31 71 ASN A CA 1
ATOM 597 C C . ASN A 1 71 ? 4.835 2.159 -8.115 1.00 90.31 71 ASN A C 1
ATOM 599 O O . ASN A 1 71 ? 5.185 1.553 -9.122 1.00 90.31 71 ASN A O 1
ATOM 603 N N . ILE A 1 72 ? 4.676 3.484 -8.112 1.00 89.38 72 ILE A N 1
ATOM 604 C CA . ILE A 1 72 ? 4.899 4.325 -9.296 1.00 89.38 72 ILE A CA 1
ATOM 605 C C . ILE A 1 72 ? 6.364 4.259 -9.777 1.00 89.38 72 ILE A C 1
ATOM 607 O O . ILE A 1 72 ? 6.586 3.810 -10.904 1.00 89.38 72 ILE A O 1
ATOM 611 N N . PRO A 1 73 ? 7.379 4.638 -8.970 1.00 89.56 73 PRO A N 1
ATOM 612 C CA . PRO A 1 73 ? 8.774 4.554 -9.385 1.00 89.56 73 PRO A CA 1
ATOM 613 C C . PRO A 1 73 ? 9.207 3.107 -9.631 1.00 89.56 73 PRO A C 1
ATOM 615 O O . PRO A 1 73 ? 9.980 2.866 -10.551 1.00 89.56 73 PRO A O 1
ATOM 618 N N . PHE A 1 74 ? 8.675 2.131 -8.884 1.00 90.25 74 PHE A N 1
ATOM 619 C CA . PHE A 1 74 ? 8.929 0.716 -9.164 1.00 90.25 74 PHE A CA 1
ATOM 620 C C . PHE A 1 74 ? 8.548 0.340 -10.603 1.00 90.25 74 PHE A C 1
ATOM 622 O O . PHE A 1 74 ? 9.357 -0.245 -11.325 1.00 90.25 74 PHE A O 1
ATOM 629 N N . VAL A 1 75 ? 7.338 0.710 -11.040 1.00 87.06 75 VAL A N 1
ATOM 630 C CA . VAL A 1 75 ? 6.881 0.452 -12.411 1.00 87.06 75 VAL A CA 1
ATOM 631 C C . VAL A 1 75 ? 7.759 1.200 -13.411 1.00 87.06 75 VAL A C 1
ATOM 633 O O . VAL A 1 75 ? 8.210 0.593 -14.367 1.00 87.06 75 VAL A O 1
ATOM 636 N N . ILE A 1 76 ? 8.079 2.475 -13.192 1.00 88.06 76 ILE A N 1
ATOM 637 C CA . ILE A 1 76 ? 8.894 3.246 -14.147 1.00 88.06 76 ILE A CA 1
ATOM 638 C C . ILE A 1 76 ? 10.293 2.636 -14.323 1.00 88.06 76 ILE A C 1
ATOM 640 O O . ILE A 1 76 ? 10.721 2.379 -15.446 1.00 88.06 76 ILE A O 1
ATOM 644 N N . TYR A 1 77 ? 11.008 2.373 -13.228 1.00 89.44 77 TYR A N 1
ATOM 645 C CA . TYR A 1 77 ? 12.393 1.906 -13.308 1.00 89.44 77 TYR A CA 1
ATOM 646 C C . TYR A 1 77 ? 12.511 0.459 -13.784 1.00 89.44 77 TYR A C 1
ATOM 648 O O . TYR A 1 77 ? 13.426 0.142 -14.541 1.00 89.44 77 TYR A O 1
ATOM 656 N N . SER A 1 78 ? 11.568 -0.413 -13.410 1.00 86.81 78 SER A N 1
ATOM 657 C CA . SER A 1 78 ? 11.539 -1.779 -13.948 1.00 86.81 78 SER A CA 1
ATOM 658 C C . SER A 1 78 ? 11.329 -1.785 -15.465 1.00 86.81 78 SER A C 1
ATOM 660 O O . SER A 1 78 ? 11.978 -2.562 -16.160 1.00 86.81 78 SER A O 1
ATOM 662 N N . ARG A 1 79 ? 10.502 -0.873 -15.995 1.00 84.25 79 ARG A N 1
ATOM 663 C CA . ARG A 1 79 ? 10.273 -0.722 -17.441 1.00 84.25 79 ARG A CA 1
ATOM 664 C C . ARG A 1 79 ? 11.496 -0.238 -18.190 1.00 84.25 79 ARG A C 1
ATOM 666 O O . ARG A 1 79 ? 11.836 -0.821 -19.211 1.00 84.25 79 ARG A O 1
ATOM 673 N N . LEU A 1 80 ? 12.157 0.794 -17.673 1.00 86.75 80 LEU A N 1
ATOM 674 C CA . LEU A 1 80 ? 13.374 1.326 -18.283 1.00 86.75 80 LEU A CA 1
ATOM 675 C C . LEU A 1 80 ? 14.483 0.269 -18.330 1.00 86.75 80 LEU A C 1
ATOM 677 O O . LEU A 1 80 ? 15.148 0.119 -19.351 1.00 86.75 80 LEU A O 1
ATOM 681 N N . ALA A 1 81 ? 14.642 -0.511 -17.257 1.00 87.25 81 ALA A N 1
ATOM 682 C CA . ALA A 1 81 ? 15.589 -1.621 -17.233 1.00 87.25 81 ALA A CA 1
ATOM 683 C C . ALA A 1 81 ? 15.237 -2.699 -18.280 1.00 87.25 81 ALA A C 1
ATOM 685 O O . ALA A 1 81 ? 16.102 -3.122 -19.044 1.00 87.25 81 ALA A O 1
ATOM 686 N N . GLU A 1 82 ? 13.967 -3.114 -18.363 1.00 84.88 82 GLU A N 1
ATOM 687 C CA . GLU A 1 82 ? 13.503 -4.075 -19.377 1.00 84.88 82 GLU A CA 1
ATOM 688 C C . GLU A 1 82 ? 13.712 -3.573 -20.814 1.00 84.88 82 GLU A C 1
ATOM 690 O O . GLU A 1 82 ? 14.012 -4.365 -21.708 1.00 84.88 82 GLU A O 1
ATOM 695 N N . GLU A 1 83 ? 13.539 -2.273 -21.048 1.00 83.81 83 GLU A N 1
ATOM 696 C CA . GLU A 1 83 ? 13.707 -1.660 -22.363 1.00 83.81 83 GLU A CA 1
ATOM 697 C C . GLU A 1 83 ? 15.165 -1.703 -22.824 1.00 83.81 83 GLU A C 1
ATOM 699 O O . GLU A 1 83 ? 15.418 -2.145 -23.944 1.00 83.81 83 GLU A O 1
ATOM 704 N N . ILE A 1 84 ? 16.110 -1.342 -21.947 1.00 85.81 84 ILE A N 1
ATOM 705 C CA . ILE A 1 84 ? 17.550 -1.465 -22.216 1.00 85.81 84 ILE A CA 1
ATOM 706 C C . ILE A 1 84 ? 17.906 -2.924 -22.516 1.00 85.81 84 ILE A C 1
ATOM 708 O O . ILE A 1 84 ? 18.532 -3.211 -23.532 1.00 85.81 84 ILE A O 1
ATOM 712 N N . ALA A 1 85 ? 17.445 -3.852 -21.674 1.00 85.62 85 ALA A N 1
ATOM 713 C CA . ALA A 1 85 ? 17.761 -5.268 -21.807 1.00 85.62 85 ALA A CA 1
ATOM 714 C C . ALA A 1 85 ? 17.318 -5.855 -23.156 1.00 85.62 85 ALA A C 1
ATOM 716 O O . ALA A 1 85 ? 18.070 -6.580 -23.798 1.00 85.62 85 ALA A O 1
ATOM 717 N N . VAL A 1 86 ? 16.103 -5.538 -23.605 1.00 83.88 86 VAL A N 1
ATOM 718 C CA . VAL A 1 86 ? 15.586 -6.070 -24.874 1.00 83.88 86 VAL A CA 1
ATOM 719 C C . VAL A 1 86 ? 16.191 -5.376 -26.087 1.00 83.88 86 VAL A C 1
ATOM 721 O O . VAL A 1 86 ? 16.388 -6.025 -27.105 1.00 83.88 86 VAL A O 1
ATOM 724 N N . ARG A 1 87 ? 16.433 -4.063 -26.023 1.00 81.31 87 ARG A N 1
ATOM 725 C CA . ARG A 1 87 ? 16.846 -3.297 -27.208 1.00 81.31 87 ARG A CA 1
ATOM 726 C C . ARG A 1 87 ? 18.339 -3.307 -27.451 1.00 81.31 87 ARG A C 1
ATOM 728 O O . ARG A 1 87 ? 18.761 -3.464 -28.585 1.00 81.31 87 ARG A O 1
ATOM 735 N N . GLU A 1 88 ? 19.114 -3.104 -26.400 1.00 85.12 88 GLU A N 1
ATOM 736 C CA . GLU A 1 88 ? 20.552 -2.895 -26.531 1.00 85.12 88 GLU A CA 1
ATOM 737 C C . GLU A 1 88 ? 21.328 -4.208 -26.402 1.00 85.12 88 GLU A C 1
ATOM 739 O O . GLU A 1 88 ? 22.389 -4.364 -26.997 1.00 85.12 88 GLU A O 1
ATOM 744 N N . TRP A 1 89 ? 20.784 -5.175 -25.656 1.00 85.38 89 TRP A N 1
ATOM 745 C CA . TRP A 1 89 ? 21.382 -6.505 -25.490 1.00 85.38 89 TRP A CA 1
ATOM 746 C C . TRP A 1 89 ? 20.678 -7.605 -26.288 1.00 85.38 89 TRP A C 1
ATOM 748 O O . TRP A 1 89 ? 20.967 -8.781 -26.078 1.00 85.38 89 TRP A O 1
ATOM 758 N N . ASP A 1 90 ? 19.752 -7.230 -27.176 1.00 82.75 90 ASP A N 1
ATOM 759 C CA . ASP A 1 90 ? 19.004 -8.130 -28.067 1.00 82.75 90 ASP A CA 1
ATOM 760 C C . ASP A 1 90 ? 18.375 -9.339 -27.342 1.00 82.75 90 ASP A C 1
ATOM 762 O O . ASP A 1 90 ? 18.236 -10.443 -27.877 1.00 82.75 90 ASP A O 1
ATOM 766 N N . LEU A 1 91 ? 17.998 -9.153 -26.068 1.00 83.62 91 LEU A N 1
ATOM 767 C CA . LEU A 1 91 ? 17.316 -10.195 -25.311 1.00 83.62 91 LEU A CA 1
ATOM 768 C C . LEU A 1 91 ? 15.930 -10.451 -25.919 1.00 83.62 91 LEU A C 1
ATOM 770 O O . LEU A 1 91 ? 15.249 -9.513 -26.350 1.00 83.62 91 LEU A O 1
ATOM 774 N N . PRO A 1 92 ? 15.453 -11.711 -25.903 1.00 79.31 92 PRO A N 1
ATOM 775 C CA . PRO A 1 92 ? 14.156 -12.053 -26.466 1.00 79.31 92 PRO A CA 1
ATOM 776 C C . PRO A 1 92 ? 13.058 -11.192 -25.840 1.00 79.31 92 PRO A C 1
ATOM 778 O O . PRO A 1 92 ? 13.072 -10.917 -24.641 1.00 79.31 92 PRO A O 1
ATOM 781 N N . LYS A 1 93 ? 12.060 -10.797 -26.639 1.00 71.12 93 LYS A N 1
ATOM 782 C CA . LYS A 1 93 ? 10.950 -9.930 -26.191 1.00 71.12 93 LYS A CA 1
ATOM 783 C C . LYS A 1 93 ? 10.193 -10.500 -24.981 1.00 71.12 93 LYS A C 1
ATOM 785 O O . LYS A 1 93 ? 9.634 -9.736 -24.195 1.00 71.12 93 LYS A O 1
ATOM 790 N N . ASP A 1 94 ? 10.250 -11.817 -24.788 1.00 70.38 94 ASP A N 1
ATOM 791 C CA . ASP A 1 94 ? 9.708 -12.535 -23.629 1.00 70.38 94 ASP A CA 1
ATOM 792 C C . ASP A 1 94 ? 10.428 -12.221 -22.305 1.00 70.38 94 ASP A C 1
ATOM 794 O O . ASP A 1 94 ? 9.907 -12.516 -21.228 1.00 70.38 94 ASP A O 1
ATOM 798 N N . TYR A 1 95 ? 11.601 -11.581 -22.358 1.00 71.75 95 TYR A N 1
ATOM 799 C CA . TYR A 1 95 ? 12.316 -11.072 -21.188 1.00 71.75 95 TYR A CA 1
ATOM 800 C C . TYR A 1 95 ? 11.541 -9.960 -20.466 1.00 71.75 95 TYR A C 1
ATOM 802 O O . TYR A 1 95 ? 11.742 -9.754 -19.269 1.00 71.75 95 TYR A O 1
ATOM 810 N N . ARG A 1 96 ? 10.620 -9.267 -21.154 1.00 68.94 96 ARG A N 1
ATOM 811 C CA . ARG A 1 96 ? 9.771 -8.220 -20.568 1.00 68.94 96 ARG A CA 1
ATOM 812 C C . ARG A 1 96 ? 8.728 -8.823 -19.626 1.00 68.94 96 ARG A C 1
ATOM 814 O O . ARG A 1 96 ? 7.571 -9.029 -20.003 1.00 68.94 96 ARG A O 1
ATOM 821 N N . ARG A 1 97 ? 9.126 -9.078 -18.382 1.00 66.44 97 ARG A N 1
ATOM 822 C CA . ARG A 1 97 ? 8.313 -9.703 -17.329 1.00 66.44 97 ARG A CA 1
ATOM 823 C C . ARG A 1 97 ? 7.039 -8.938 -17.030 1.00 66.44 97 ARG A C 1
ATOM 825 O O . ARG A 1 97 ? 6.052 -9.560 -16.643 1.00 66.44 97 ARG A O 1
ATOM 832 N N . PHE A 1 98 ? 7.052 -7.620 -17.193 1.00 62.72 98 PHE A N 1
ATOM 833 C CA . PHE A 1 98 ? 5.918 -6.801 -16.803 1.00 62.72 98 PHE A CA 1
ATOM 834 C C . PHE A 1 98 ? 5.015 -6.412 -17.989 1.00 62.72 98 PHE A C 1
ATOM 836 O O . PHE A 1 98 ? 3.949 -5.852 -17.756 1.00 62.72 98 PHE A O 1
ATOM 843 N N . THR A 1 99 ? 5.405 -6.587 -19.268 1.00 56.25 99 THR A N 1
ATOM 844 C CA . THR A 1 99 ? 4.620 -6.034 -20.409 1.00 56.25 99 THR A CA 1
ATOM 845 C C . THR A 1 99 ? 3.424 -6.899 -20.793 1.00 56.25 99 THR A C 1
ATOM 847 O O . THR A 1 99 ? 3.420 -8.110 -20.594 1.00 56.25 99 THR A O 1
ATOM 850 N N . LYS A 1 100 ? 2.419 -6.272 -21.417 1.00 52.25 100 LYS A N 1
ATOM 851 C CA . LYS A 1 100 ? 1.181 -6.911 -21.889 1.00 52.25 100 LYS A CA 1
ATOM 852 C C . LYS A 1 100 ? 1.391 -7.984 -22.978 1.00 52.25 100 LYS A C 1
ATOM 854 O O . LYS A 1 100 ? 0.455 -8.705 -23.301 1.00 52.25 100 LYS A O 1
ATOM 859 N N . TYR A 1 101 ? 2.598 -8.108 -23.544 1.00 44.59 101 TYR A N 1
ATOM 860 C CA . TYR A 1 101 ? 2.885 -8.924 -24.734 1.00 44.59 101 TYR A CA 1
ATOM 861 C C . TYR A 1 101 ? 3.294 -10.377 -24.471 1.00 44.59 101 TYR A C 1
ATOM 863 O O . TYR A 1 101 ? 3.521 -11.117 -25.427 1.00 44.59 101 TYR A O 1
ATOM 871 N N . ARG A 1 102 ? 3.328 -10.847 -23.219 1.00 44.62 102 ARG A N 1
ATOM 872 C CA . ARG A 1 102 ? 3.488 -12.284 -22.969 1.00 44.62 102 ARG A CA 1
ATOM 873 C C . ARG A 1 102 ? 2.177 -13.005 -23.314 1.00 44.62 102 ARG A C 1
ATOM 875 O O . ARG A 1 102 ? 1.281 -13.118 -22.480 1.00 44.62 102 ARG A O 1
ATOM 882 N N . LYS A 1 103 ? 2.057 -13.505 -24.552 1.00 37.12 103 LYS A N 1
ATOM 883 C CA . LYS A 1 103 ? 1.049 -14.514 -24.937 1.00 37.12 103 LYS A CA 1
ATOM 884 C C . LYS A 1 103 ? 1.209 -15.699 -23.971 1.00 37.12 103 LYS A C 1
ATOM 886 O O . LYS A 1 103 ? 2.238 -16.363 -23.982 1.00 37.12 103 LYS A O 1
ATOM 891 N N . GLY A 1 104 ? 0.240 -15.898 -23.075 1.00 39.12 104 GLY A N 1
ATOM 892 C CA . GLY A 1 104 ? 0.317 -16.872 -21.972 1.00 39.12 104 GLY A CA 1
ATOM 893 C C . GLY A 1 104 ? 0.345 -16.266 -20.560 1.00 39.12 104 GLY A C 1
ATOM 894 O O . GLY A 1 104 ? 0.179 -16.998 -19.590 1.00 39.12 104 GLY A O 1
ATOM 895 N N . TYR A 1 105 ? 0.448 -14.939 -20.414 1.00 42.06 105 TYR A N 1
ATOM 896 C CA . TYR A 1 105 ? 0.226 -14.228 -19.138 1.00 42.06 105 TYR A CA 1
ATOM 897 C C . TYR A 1 105 ? -1.262 -14.036 -18.801 1.00 42.06 105 TYR A C 1
ATOM 899 O O . TYR A 1 105 ? -1.614 -13.273 -17.906 1.00 42.06 105 TYR A O 1
ATOM 907 N N . GLU A 1 106 ? -2.148 -14.722 -19.522 1.00 40.78 106 GLU A N 1
ATOM 908 C CA . GLU A 1 106 ? -3.549 -14.894 -19.131 1.00 40.78 106 GLU A CA 1
ATOM 909 C C . GLU A 1 106 ? -3.731 -16.098 -18.188 1.00 40.78 106 GLU A C 1
ATOM 911 O O . GLU A 1 106 ? -4.744 -16.198 -17.497 1.00 40.78 106 GLU A O 1
ATOM 916 N N . PHE A 1 107 ? -2.730 -16.982 -18.072 1.00 31.17 107 PHE A N 1
ATOM 917 C CA . PHE A 1 107 ? -2.809 -18.207 -17.274 1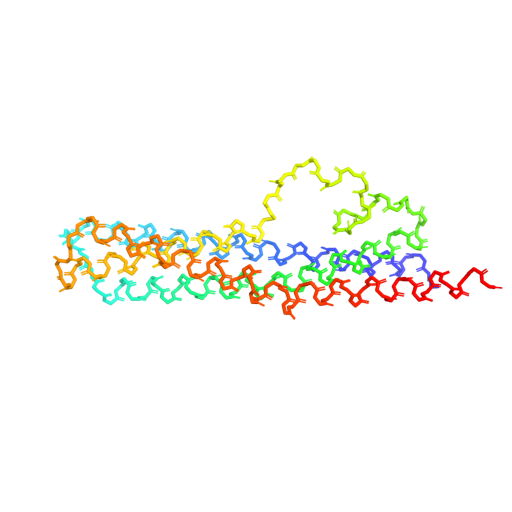.00 31.17 107 PHE A CA 1
ATOM 918 C C . PHE A 1 107 ? -2.055 -18.082 -15.944 1.00 31.17 107 PHE A C 1
ATOM 920 O O . PHE A 1 107 ? -0.986 -18.647 -15.731 1.00 31.17 107 PHE A O 1
ATOM 927 N N . GLY A 1 108 ? -2.640 -17.313 -15.026 1.00 35.72 108 GLY A N 1
ATOM 928 C CA . GLY A 1 108 ? -2.230 -17.289 -13.624 1.00 35.72 108 GLY A CA 1
ATOM 929 C C . GLY A 1 108 ? -2.416 -15.920 -12.998 1.00 35.72 108 GLY A C 1
ATOM 930 O O . GLY A 1 108 ? -1.552 -15.060 -13.115 1.00 35.72 108 GLY A O 1
ATOM 931 N N . LYS A 1 109 ? -3.537 -15.738 -12.294 1.00 44.91 109 LYS A N 1
ATOM 932 C CA . LYS A 1 109 ? -3.847 -14.619 -11.390 1.00 44.91 109 LYS A CA 1
ATOM 933 C C . LYS A 1 109 ? -2.798 -14.478 -10.265 1.00 44.91 109 LYS A C 1
ATOM 935 O O . LYS A 1 109 ? -3.134 -14.620 -9.092 1.00 44.91 109 LYS A O 1
ATOM 940 N N . MET A 1 110 ? -1.533 -14.203 -10.568 1.00 47.25 110 MET A N 1
ATOM 941 C CA . MET A 1 110 ? -0.609 -13.716 -9.551 1.00 47.25 110 MET A CA 1
ATOM 942 C C . MET A 1 110 ? -1.016 -12.281 -9.246 1.00 47.25 110 MET A C 1
ATOM 944 O O . MET A 1 110 ? -0.754 -11.347 -10.002 1.00 47.25 110 MET A O 1
ATOM 948 N N . VAL A 1 111 ? -1.749 -12.131 -8.145 1.00 63.31 111 VAL A N 1
ATOM 949 C CA . VAL A 1 111 ? -2.022 -10.841 -7.520 1.00 63.31 111 VAL A CA 1
ATOM 950 C C . VAL A 1 111 ? -0.677 -10.132 -7.376 1.00 63.31 111 VAL A C 1
ATOM 952 O O . VAL A 1 111 ? 0.227 -10.664 -6.733 1.00 63.31 111 VAL A O 1
ATOM 955 N N . SER A 1 112 ? -0.509 -8.973 -8.022 1.00 75.62 112 SER A N 1
ATOM 956 C CA . SER A 1 112 ? 0.763 -8.251 -7.941 1.00 75.62 112 SER A CA 1
ATOM 957 C C . SER A 1 112 ? 1.095 -7.964 -6.480 1.00 75.62 112 SER A C 1
ATOM 959 O O . SER A 1 112 ? 0.189 -7.668 -5.697 1.00 75.62 112 SER A O 1
ATOM 961 N N . ALA A 1 113 ? 2.379 -8.020 -6.112 1.00 83.00 113 ALA A N 1
ATOM 962 C CA . ALA A 1 113 ? 2.808 -7.792 -4.732 1.00 83.00 113 ALA A CA 1
ATOM 963 C C . ALA A 1 113 ? 2.203 -6.496 -4.169 1.00 83.00 113 ALA A C 1
ATOM 965 O O . ALA A 1 113 ? 1.644 -6.491 -3.077 1.00 83.00 113 ALA A O 1
ATOM 966 N N . ASN A 1 114 ? 2.185 -5.423 -4.968 1.00 86.25 114 ASN A N 1
ATOM 967 C CA . ASN A 1 114 ? 1.542 -4.167 -4.596 1.00 86.25 114 ASN A CA 1
ATOM 968 C C . ASN A 1 114 ? 0.055 -4.316 -4.240 1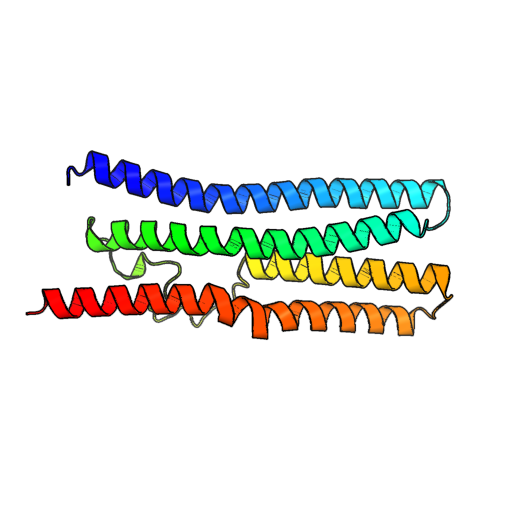.00 86.25 114 ASN A C 1
ATOM 970 O O . ASN A 1 114 ? -0.400 -3.759 -3.249 1.00 86.25 114 ASN A O 1
ATOM 974 N N . THR A 1 115 ? -0.702 -5.090 -5.018 1.00 87.81 115 THR A N 1
ATOM 975 C CA . THR A 1 115 ? -2.127 -5.328 -4.747 1.00 87.81 115 THR A CA 1
ATOM 976 C C . THR A 1 115 ? -2.326 -6.072 -3.425 1.00 87.81 115 THR A C 1
ATOM 978 O O . THR A 1 115 ? -3.281 -5.779 -2.710 1.00 87.81 115 THR A O 1
ATOM 981 N N . VAL A 1 116 ? -1.409 -6.976 -3.060 1.00 91.81 116 VAL A N 1
ATOM 982 C CA . VAL A 1 116 ? -1.430 -7.652 -1.753 1.00 91.81 116 VAL A CA 1
ATOM 983 C C . VAL A 1 116 ? -1.230 -6.647 -0.616 1.00 91.81 116 VAL A C 1
ATOM 985 O O . VAL A 1 116 ? -2.028 -6.632 0.317 1.00 91.81 116 VAL A O 1
ATOM 988 N N . PHE A 1 117 ? -0.231 -5.763 -0.708 1.00 94.06 117 PHE A N 1
ATOM 989 C CA . PHE A 1 117 ? 0.009 -4.736 0.318 1.00 94.06 117 PHE A CA 1
ATOM 990 C C . PHE A 1 117 ? -1.142 -3.729 0.422 1.00 94.06 117 PHE A C 1
ATOM 992 O O . PHE A 1 117 ? -1.573 -3.392 1.522 1.00 94.06 117 PHE A O 1
ATOM 999 N N . ILE A 1 118 ? -1.696 -3.289 -0.710 1.00 94.75 118 ILE A N 1
ATOM 1000 C CA . ILE A 1 118 ? -2.879 -2.424 -0.729 1.00 94.75 118 ILE A CA 1
ATOM 1001 C C . ILE A 1 118 ? -4.068 -3.104 -0.041 1.00 94.75 118 ILE A C 1
ATOM 1003 O O . ILE A 1 118 ? -4.735 -2.480 0.788 1.00 94.75 118 ILE A O 1
ATOM 1007 N N . GLY A 1 119 ? -4.317 -4.383 -0.342 1.00 95.06 119 GLY A N 1
ATOM 1008 C CA . GLY A 1 119 ? -5.362 -5.168 0.311 1.00 95.06 119 GLY A CA 1
ATOM 1009 C C . GLY A 1 119 ? -5.126 -5.299 1.816 1.00 95.06 119 GLY A C 1
ATOM 1010 O O . GLY A 1 119 ? -6.044 -5.073 2.601 1.00 95.06 119 GLY A O 1
ATOM 1011 N N . PHE A 1 120 ? -3.886 -5.572 2.225 1.00 96.31 120 PHE A N 1
ATOM 1012 C CA . PHE A 1 120 ? -3.485 -5.634 3.629 1.00 96.31 120 PHE A CA 1
ATOM 1013 C C . PHE A 1 120 ? -3.801 -4.330 4.376 1.00 96.31 120 PHE A C 1
ATOM 1015 O O . PHE A 1 120 ? -4.542 -4.357 5.357 1.00 96.31 120 PHE A O 1
ATOM 1022 N N . TYR A 1 121 ? -3.330 -3.175 3.893 1.00 97.44 121 TYR A N 1
ATOM 1023 C CA . TYR A 1 121 ? -3.595 -1.894 4.560 1.00 97.44 121 TYR A CA 1
ATOM 1024 C C . TYR A 1 121 ? -5.075 -1.495 4.531 1.00 97.44 121 TYR A C 1
ATOM 1026 O O . TYR A 1 121 ? -5.575 -0.914 5.498 1.00 97.44 121 TYR A O 1
ATOM 1034 N N . SER A 1 122 ? -5.803 -1.851 3.468 1.00 97.31 122 SER A N 1
ATOM 1035 C CA . SER A 1 122 ? -7.256 -1.644 3.389 1.00 97.31 122 SER A CA 1
ATOM 1036 C C . SER A 1 122 ? -7.994 -2.458 4.455 1.00 97.31 122 SER A C 1
ATOM 1038 O O . SER A 1 122 ? -8.893 -1.943 5.119 1.00 97.31 122 SER A O 1
ATOM 1040 N N . LEU A 1 123 ? -7.587 -3.716 4.655 1.00 97.56 123 LEU A N 1
ATOM 1041 C CA . LEU A 1 123 ? -8.174 -4.612 5.649 1.00 97.56 123 LEU A CA 1
ATOM 1042 C C . LEU A 1 123 ? -7.883 -4.116 7.065 1.00 97.56 123 LEU A C 1
ATOM 1044 O 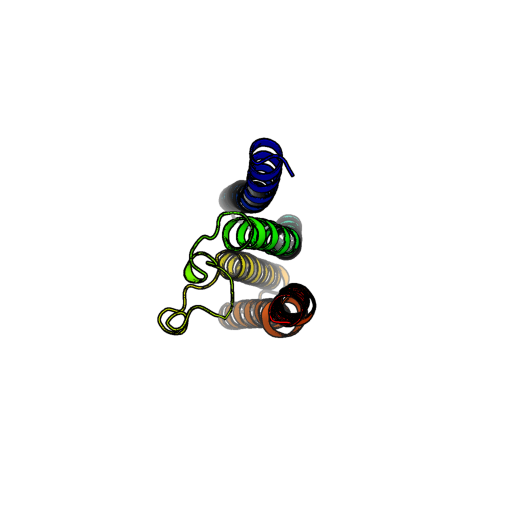O . LEU A 1 123 ? -8.802 -3.999 7.871 1.00 97.56 123 LEU A O 1
ATOM 1048 N N . MET A 1 124 ? -6.627 -3.769 7.351 1.00 98.00 124 MET A N 1
ATOM 1049 C CA . MET A 1 124 ? -6.228 -3.255 8.661 1.00 98.00 124 MET A CA 1
ATOM 1050 C C . MET A 1 124 ? -6.950 -1.951 9.016 1.00 98.00 124 MET A C 1
ATOM 1052 O O . MET A 1 124 ? -7.420 -1.794 10.141 1.00 98.00 124 MET A O 1
ATOM 1056 N N . THR A 1 125 ? -7.119 -1.048 8.044 1.00 97.81 125 THR A N 1
ATOM 1057 C CA . THR A 1 125 ? -7.918 0.173 8.229 1.00 97.81 125 THR A CA 1
ATOM 1058 C C . THR A 1 125 ? -9.357 -0.174 8.613 1.00 97.81 125 THR A C 1
ATOM 1060 O O . THR A 1 125 ? -9.876 0.366 9.588 1.00 97.81 125 THR A O 1
ATOM 1063 N N . GLY A 1 126 ? -9.982 -1.122 7.905 1.00 97.25 126 GLY A N 1
ATOM 1064 C CA . GLY A 1 126 ? -11.323 -1.609 8.232 1.00 97.25 126 GLY A CA 1
ATOM 1065 C C . GLY A 1 126 ? -11.414 -2.189 9.644 1.00 97.25 126 GLY A C 1
ATOM 1066 O O . GLY A 1 126 ? -12.314 -1.813 10.392 1.00 97.25 126 GLY A O 1
ATOM 1067 N N . ILE A 1 127 ? -10.460 -3.043 10.034 1.00 96.81 127 ILE A N 1
ATOM 1068 C CA . ILE A 1 127 ? -10.391 -3.648 11.375 1.00 96.81 127 ILE A CA 1
ATOM 1069 C C . ILE A 1 127 ? -10.321 -2.567 12.456 1.00 96.81 127 ILE A C 1
ATOM 1071 O O . ILE A 1 127 ? -11.110 -2.600 13.398 1.00 96.81 127 ILE A O 1
ATOM 1075 N N . PHE A 1 128 ? -9.423 -1.589 12.329 1.00 97.44 128 PHE A N 1
ATOM 1076 C CA . PHE A 1 128 ? -9.268 -0.563 13.360 1.00 97.44 128 PHE A CA 1
ATOM 1077 C C . PHE A 1 128 ? -10.444 0.410 13.426 1.00 97.44 128 PHE A C 1
ATOM 1079 O O . PHE A 1 128 ? -10.844 0.781 14.528 1.00 97.44 128 PHE A O 1
ATOM 1086 N N . VAL A 1 129 ? -11.051 0.767 12.289 1.00 96.62 129 VAL A N 1
ATOM 1087 C CA . VAL A 1 129 ? -12.310 1.532 12.266 1.00 96.62 129 VAL A CA 1
ATOM 1088 C C . VAL A 1 129 ? -13.421 0.746 12.965 1.00 96.62 129 VAL A C 1
ATOM 1090 O O . VAL A 1 129 ? -14.120 1.292 13.817 1.00 96.62 129 VAL A O 1
ATOM 1093 N N . GLY A 1 130 ? -13.553 -0.547 12.662 1.00 95.38 130 GLY A N 1
ATOM 1094 C CA . GLY A 1 130 ? -14.524 -1.427 13.306 1.00 95.38 130 GLY A CA 1
ATOM 1095 C C . GLY A 1 130 ? -14.332 -1.503 14.823 1.00 95.38 130 GLY A C 1
ATOM 1096 O O . GLY A 1 130 ? -15.286 -1.299 15.573 1.00 95.38 130 GLY A O 1
ATOM 1097 N N . LEU A 1 131 ? -13.096 -1.718 15.284 1.00 94.38 131 LEU A N 1
ATOM 1098 C CA . LEU A 1 131 ? -12.759 -1.737 16.710 1.00 94.38 131 LEU A CA 1
ATOM 1099 C C . LEU A 1 131 ? -13.040 -0.387 17.384 1.00 94.38 131 LEU A C 1
ATOM 1101 O O . LEU A 1 131 ? -13.585 -0.355 18.488 1.00 94.38 131 LEU A O 1
ATOM 1105 N N . LEU A 1 132 ? -12.722 0.734 16.731 1.00 95.25 132 LEU A N 1
ATOM 1106 C CA . LEU A 1 132 ? -12.984 2.074 17.262 1.00 95.25 132 LEU A CA 1
ATOM 1107 C C . LEU A 1 132 ? -14.487 2.319 17.467 1.00 95.25 132 LEU A C 1
ATOM 1109 O O . LEU A 1 132 ? -14.896 2.844 18.504 1.00 95.25 132 LEU A O 1
ATOM 1113 N N . LEU A 1 133 ? -15.320 1.906 16.513 1.00 93.75 133 LEU A N 1
ATOM 1114 C CA . LEU A 1 133 ? -16.773 2.058 16.610 1.00 93.75 133 LEU A CA 1
ATOM 1115 C C . LEU A 1 133 ? -17.382 1.095 17.633 1.00 93.75 133 LEU A C 1
ATOM 1117 O O . LEU A 1 133 ? -18.247 1.493 18.410 1.00 93.75 133 LEU A O 1
ATOM 1121 N N . GLN A 1 134 ? -16.899 -0.146 17.697 1.00 91.62 134 GLN A N 1
ATOM 1122 C CA . GLN A 1 134 ? -17.339 -1.110 18.704 1.00 91.62 134 GLN A CA 1
ATOM 1123 C C . GLN A 1 134 ? -17.041 -0.617 20.127 1.00 91.62 134 GLN A C 1
ATOM 1125 O O . GLN A 1 134 ? -17.859 -0.786 21.028 1.00 91.62 134 GLN A O 1
ATOM 1130 N N . THR A 1 135 ? -15.887 0.018 20.328 1.00 88.88 135 THR A N 1
ATOM 1131 C CA . THR A 1 135 ? -15.431 0.483 21.647 1.00 88.88 135 THR A CA 1
ATOM 1132 C C . THR A 1 135 ? -16.115 1.768 22.102 1.00 88.88 135 THR A C 1
ATOM 1134 O O . THR A 1 135 ? -16.505 1.855 23.264 1.00 88.88 135 THR A O 1
ATOM 1137 N N . ASN A 1 136 ? -16.320 2.741 21.208 1.00 88.94 136 ASN A N 1
ATOM 1138 C CA . ASN A 1 136 ? -16.916 4.034 21.571 1.00 88.94 136 ASN A CA 1
ATOM 1139 C C . ASN A 1 136 ? -18.446 4.047 21.472 1.00 88.94 136 ASN A C 1
ATOM 1141 O O . ASN A 1 136 ? -19.113 4.623 22.326 1.00 88.94 136 ASN A O 1
ATOM 1145 N N . LEU A 1 137 ? -19.012 3.415 20.440 1.00 87.81 137 LEU A N 1
ATOM 1146 C CA . LEU A 1 137 ? -20.451 3.452 20.151 1.00 87.81 137 LEU A CA 1
ATOM 1147 C C . LEU A 1 137 ? -21.178 2.162 20.555 1.00 87.81 137 LEU A C 1
ATOM 1149 O O . LEU A 1 137 ? -22.377 2.042 20.317 1.00 87.81 137 LEU A O 1
ATOM 1153 N N . LYS A 1 138 ? -20.469 1.191 21.156 1.00 87.44 138 LYS A N 1
ATOM 1154 C CA . LYS A 1 138 ? -21.008 -0.119 21.578 1.00 87.44 138 LYS A CA 1
ATOM 1155 C C . LYS A 1 138 ? -21.776 -0.838 20.461 1.00 87.44 138 LYS A C 1
ATOM 1157 O O . LYS A 1 138 ? -22.778 -1.508 20.700 1.00 87.44 138 LYS A O 1
ATOM 1162 N N . VAL A 1 139 ? -21.295 -0.688 19.228 1.00 88.44 139 VAL A N 1
ATOM 1163 C CA . VAL A 1 139 ? -21.874 -1.322 18.041 1.00 88.44 139 VAL A CA 1
ATOM 1164 C C . VAL A 1 139 ? -21.799 -2.850 18.162 1.00 88.44 139 VAL A C 1
ATOM 1166 O O . VAL A 1 139 ? -20.798 -3.398 18.624 1.00 88.44 139 VAL A O 1
ATOM 1169 N N . CYS A 1 140 ? -22.861 -3.546 17.743 1.00 92.00 140 CYS A N 1
ATOM 1170 C CA . CYS A 1 140 ? -22.903 -5.009 17.737 1.00 92.00 140 CYS A CA 1
ATOM 1171 C C . CYS A 1 140 ? -21.860 -5.603 16.772 1.00 92.00 140 CYS A C 1
ATOM 1173 O O . CYS A 1 140 ? -21.628 -5.069 15.688 1.00 92.00 140 CYS A O 1
ATOM 1175 N N . ILE A 1 141 ? -21.292 -6.759 17.133 1.00 89.31 141 ILE A N 1
ATOM 1176 C CA . ILE A 1 141 ? -20.236 -7.465 16.383 1.00 89.31 141 ILE A CA 1
ATOM 1177 C C . ILE A 1 141 ? -20.616 -7.691 14.910 1.00 89.31 141 ILE A C 1
ATOM 1179 O O . ILE A 1 141 ? -19.776 -7.535 14.023 1.00 89.31 141 ILE A O 1
ATOM 1183 N N . GLN A 1 142 ? -21.883 -8.015 14.634 1.00 90.44 142 GLN A N 1
ATOM 1184 C CA . GLN A 1 142 ? -22.376 -8.210 13.266 1.00 90.44 142 GLN A CA 1
ATOM 1185 C C . GLN A 1 142 ? -22.208 -6.935 12.431 1.00 90.44 142 GLN A C 1
ATOM 1187 O O . GLN A 1 142 ? -21.635 -6.980 11.343 1.00 90.44 142 GLN A O 1
ATOM 1192 N N . LEU A 1 143 ? -22.620 -5.785 12.967 1.00 91.75 143 LEU A N 1
ATOM 1193 C CA . LEU A 1 143 ? -22.486 -4.501 12.284 1.00 91.75 143 LEU A CA 1
ATOM 1194 C C . LEU A 1 143 ? -21.010 -4.094 12.143 1.00 91.75 143 LEU A C 1
ATOM 1196 O O . LEU A 1 143 ? -20.617 -3.604 11.087 1.00 91.75 143 LEU A O 1
ATOM 1200 N N . THR A 1 144 ? -20.168 -4.389 13.137 1.00 92.19 144 THR A N 1
ATOM 1201 C CA . THR A 1 144 ? -18.712 -4.197 13.039 1.00 92.19 144 THR A CA 1
ATOM 1202 C C . THR A 1 144 ? -18.117 -4.966 11.860 1.00 92.19 144 THR A C 1
ATOM 1204 O O . THR A 1 144 ? -17.359 -4.394 11.080 1.00 92.19 144 THR A O 1
ATOM 1207 N N . SER A 1 145 ? -18.488 -6.237 11.674 1.00 92.56 145 SER A N 1
ATOM 1208 C CA . SER A 1 145 ? -17.988 -7.047 10.553 1.00 92.56 145 SER A CA 1
ATOM 1209 C C . SER A 1 145 ? -18.390 -6.474 9.189 1.00 92.56 145 SER A C 1
ATOM 1211 O O . SER A 1 145 ? -17.567 -6.417 8.275 1.00 92.56 145 SER A O 1
ATOM 1213 N N . VAL A 1 146 ? -19.618 -5.953 9.074 1.00 95.00 146 VAL A N 1
ATOM 1214 C CA . VAL A 1 146 ? -20.098 -5.276 7.862 1.00 95.00 146 VAL A CA 1
ATOM 1215 C C . VAL A 1 146 ? -19.272 -4.021 7.588 1.00 95.00 146 VAL A C 1
ATOM 1217 O O . VAL A 1 146 ? -18.833 -3.821 6.459 1.00 95.00 146 VAL A O 1
ATOM 1220 N N . ILE A 1 147 ? -18.991 -3.210 8.612 1.00 94.38 147 ILE A N 1
ATOM 1221 C CA . ILE A 1 147 ? -18.171 -1.998 8.473 1.00 94.38 147 ILE A CA 1
ATOM 1222 C C . ILE A 1 147 ? -16.762 -2.341 7.979 1.00 94.38 147 ILE A C 1
ATOM 1224 O O . ILE A 1 147 ? -16.274 -1.694 7.054 1.00 94.38 147 ILE A O 1
ATOM 1228 N N . VAL A 1 148 ? -16.126 -3.378 8.536 1.00 96.44 148 VAL A N 1
ATOM 1229 C CA . VAL A 1 148 ? -14.795 -3.833 8.095 1.00 96.44 148 VAL A CA 1
ATOM 1230 C C . VAL A 1 148 ? -14.809 -4.169 6.603 1.00 96.44 148 VAL A C 1
ATOM 1232 O O . VAL A 1 148 ? -13.951 -3.693 5.858 1.00 96.44 148 VAL A O 1
ATOM 1235 N N . VAL A 1 149 ? -15.800 -4.945 6.152 1.00 96.56 149 VAL A N 1
ATOM 1236 C CA . VAL A 1 149 ? -15.935 -5.343 4.742 1.00 96.56 149 VAL A CA 1
ATOM 1237 C C . VAL A 1 149 ? -16.191 -4.130 3.847 1.00 96.56 149 VAL A C 1
ATOM 1239 O O . VAL A 1 149 ? -15.547 -3.993 2.809 1.00 96.56 149 VAL A O 1
ATOM 1242 N N . VAL A 1 150 ? -17.077 -3.215 4.247 1.00 97.06 150 VAL A N 1
ATOM 1243 C CA . VAL A 1 150 ? -17.382 -1.997 3.479 1.00 97.06 150 VAL A CA 1
ATOM 1244 C C . VAL A 1 150 ? -16.144 -1.106 3.340 1.00 97.06 150 VAL A C 1
ATOM 1246 O O . VAL A 1 150 ? -15.826 -0.663 2.236 1.00 97.06 150 VAL A O 1
ATOM 1249 N N . VAL A 1 151 ? -15.393 -0.877 4.420 1.00 96.38 151 VAL A N 1
ATOM 1250 C CA . VAL A 1 151 ? -14.154 -0.080 4.374 1.00 96.38 151 VAL A CA 1
ATOM 1251 C C . VAL A 1 151 ? -13.095 -0.765 3.503 1.00 96.38 151 VAL A C 1
ATOM 1253 O O . VAL A 1 151 ? -12.476 -0.125 2.654 1.00 96.38 151 VAL A O 1
ATOM 1256 N N . PHE A 1 152 ? -12.929 -2.082 3.640 1.00 96.81 152 PHE A N 1
ATOM 1257 C CA . PHE A 1 152 ? -11.998 -2.849 2.814 1.00 96.81 152 PHE A CA 1
ATOM 1258 C C . PHE A 1 152 ? -12.331 -2.747 1.319 1.00 96.81 152 PHE A C 1
ATOM 1260 O O . PHE A 1 152 ? -11.442 -2.490 0.501 1.00 96.81 152 PHE A O 1
ATOM 1267 N N . LEU A 1 153 ? -13.605 -2.924 0.956 1.00 96.12 153 LEU A N 1
ATOM 1268 C CA . LEU A 1 153 ? -14.065 -2.869 -0.431 1.00 96.12 153 LEU A CA 1
ATOM 1269 C C . LEU A 1 153 ? -13.994 -1.457 -1.011 1.00 96.12 153 LEU A C 1
ATOM 1271 O O . LEU A 1 153 ? -13.620 -1.307 -2.171 1.00 96.12 153 LEU A O 1
ATOM 1275 N N . THR A 1 154 ? -14.309 -0.423 -0.229 1.00 96.06 154 THR A N 1
ATOM 1276 C CA . THR A 1 154 ? -14.234 0.971 -0.696 1.00 96.06 154 THR A CA 1
ATOM 1277 C C . THR A 1 154 ? -12.795 1.391 -0.981 1.00 96.06 154 THR A C 1
ATOM 1279 O O . THR A 1 154 ? -12.529 1.924 -2.057 1.00 96.06 154 THR A O 1
ATOM 1282 N N . LEU A 1 155 ? -11.843 1.088 -0.092 1.00 95.75 155 LEU A N 1
ATOM 1283 C CA . LEU A 1 155 ? -10.423 1.381 -0.320 1.00 95.75 155 LEU A CA 1
ATOM 1284 C C . LEU A 1 155 ? -9.836 0.533 -1.455 1.00 95.75 155 LEU A C 1
ATOM 1286 O O . LEU A 1 155 ? -9.226 1.073 -2.378 1.00 95.75 155 LEU A O 1
ATOM 1290 N N . SER A 1 156 ? -10.090 -0.778 -1.465 1.00 93.31 156 SER A N 1
ATOM 1291 C CA . SER A 1 156 ? -9.624 -1.660 -2.547 1.00 93.31 156 SER A CA 1
ATOM 1292 C C . SER A 1 156 ? -10.228 -1.274 -3.903 1.00 93.31 156 SER A C 1
ATOM 1294 O O . SER A 1 156 ? -9.549 -1.315 -4.932 1.00 93.31 156 SER A O 1
ATOM 1296 N N . GLY A 1 157 ? -11.498 -0.862 -3.912 1.00 91.50 157 GLY A N 1
ATOM 1297 C CA . GLY A 1 157 ? -12.193 -0.326 -5.078 1.00 91.50 157 GLY A CA 1
ATOM 1298 C C . GLY A 1 157 ? -11.594 0.999 -5.543 1.00 91.50 157 GLY A C 1
ATOM 1299 O O . GLY A 1 157 ? -11.305 1.145 -6.727 1.00 91.50 157 GLY A O 1
ATOM 1300 N N . CYS A 1 158 ? -11.320 1.929 -4.625 1.00 94.12 158 CYS A N 1
ATOM 1301 C CA . CYS A 1 158 ? -10.641 3.193 -4.919 1.00 94.12 158 CYS A CA 1
ATOM 1302 C C . CYS A 1 158 ? -9.276 2.955 -5.582 1.00 94.12 158 CYS A C 1
ATOM 1304 O O . CYS A 1 158 ? -8.963 3.560 -6.611 1.00 94.12 158 CYS A O 1
ATOM 1306 N N . TYR A 1 159 ? -8.486 2.006 -5.073 1.00 92.75 159 TYR A N 1
ATOM 1307 C CA . TYR A 1 159 ? -7.242 1.616 -5.730 1.00 92.75 159 TYR A CA 1
ATOM 1308 C C . TYR A 1 159 ? -7.479 1.088 -7.150 1.00 92.75 159 TYR A C 1
ATOM 1310 O O . TYR A 1 159 ? -6.867 1.572 -8.102 1.00 92.75 159 TYR A O 1
ATOM 1318 N N . LYS A 1 160 ? -8.371 0.102 -7.297 1.00 89.69 160 LYS A N 1
ATOM 1319 C CA . LYS A 1 160 ? -8.569 -0.621 -8.557 1.00 89.69 160 LYS A CA 1
ATOM 1320 C C . LYS A 1 160 ? -9.186 0.244 -9.656 1.00 89.69 160 LYS A C 1
ATOM 1322 O O . LYS A 1 160 ? -8.761 0.133 -10.801 1.00 89.69 160 LYS A O 1
ATOM 1327 N N . PHE A 1 161 ? -10.182 1.060 -9.322 1.00 90.94 161 PHE A N 1
ATOM 1328 C CA . PHE A 1 161 ? -10.975 1.815 -10.295 1.00 90.94 161 PHE A CA 1
ATOM 1329 C C . PHE A 1 161 ? -10.494 3.247 -10.503 1.00 90.94 161 PHE A C 1
ATOM 1331 O O . PHE A 1 161 ? -10.776 3.818 -11.550 1.00 90.94 161 PHE A O 1
ATOM 1338 N N . TYR A 1 162 ? -9.778 3.834 -9.541 1.00 91.56 162 TYR A N 1
ATOM 1339 C CA . TYR A 1 162 ? -9.347 5.227 -9.642 1.00 91.56 162 TYR A CA 1
ATOM 1340 C C . TYR A 1 162 ? -7.827 5.365 -9.684 1.00 91.56 162 TYR A C 1
ATOM 1342 O O . TYR A 1 162 ? -7.287 5.894 -10.652 1.00 91.56 162 TYR A O 1
ATOM 1350 N N . LEU A 1 163 ? -7.113 4.873 -8.669 1.00 89.69 163 LEU A N 1
ATOM 1351 C CA . LEU A 1 163 ? -5.674 5.134 -8.553 1.00 89.69 163 LEU A CA 1
ATOM 1352 C C . LEU A 1 163 ? -4.841 4.390 -9.600 1.00 89.69 163 LEU A C 1
ATOM 1354 O O . LEU A 1 163 ? -4.001 5.004 -10.257 1.00 89.69 163 LEU A O 1
ATOM 1358 N N . LYS A 1 164 ? -5.081 3.086 -9.770 1.00 87.00 164 LYS A N 1
ATOM 1359 C CA . LYS A 1 164 ? -4.366 2.250 -10.739 1.00 87.00 164 LYS A CA 1
ATOM 1360 C C . LYS A 1 164 ? -4.507 2.762 -12.183 1.00 87.00 164 LYS A C 1
ATOM 1362 O O . LYS A 1 164 ? -3.464 3.002 -12.791 1.00 87.00 164 LYS A O 1
ATOM 1367 N N . PRO A 1 165 ? -5.721 2.989 -12.724 1.00 85.38 165 PRO A N 1
ATOM 1368 C CA . PRO A 1 165 ? -5.856 3.449 -14.104 1.00 85.38 165 PRO A CA 1
ATOM 1369 C C . PRO A 1 165 ? -5.296 4.855 -14.314 1.00 85.38 165 PRO A C 1
ATOM 1371 O O . PRO A 1 165 ? -4.681 5.141 -15.338 1.00 85.38 165 PRO A O 1
ATOM 1374 N N . LYS A 1 166 ? -5.444 5.740 -13.321 1.00 87.81 166 LYS A N 1
ATOM 1375 C CA . LYS A 1 166 ? -4.983 7.127 -13.426 1.00 87.81 166 LYS A CA 1
ATOM 1376 C C . LYS A 1 166 ? -3.460 7.261 -13.512 1.00 87.81 166 LYS A C 1
ATOM 1378 O O . LYS A 1 166 ? -2.982 8.200 -14.148 1.00 87.81 166 LYS A O 1
ATOM 1383 N N . SER A 1 167 ? -2.706 6.381 -12.852 1.00 86.88 167 SER A N 1
ATOM 1384 C CA . SER A 1 167 ? -1.241 6.459 -12.797 1.00 86.88 167 SER A CA 1
ATOM 1385 C C . SER A 1 167 ? -0.560 5.313 -13.534 1.00 86.88 167 SER A C 1
ATOM 1387 O O . SER A 1 167 ? 0.125 5.553 -14.521 1.00 86.88 167 SER A O 1
ATOM 1389 N N . ILE A 1 168 ? -0.742 4.078 -13.070 1.00 83.75 168 ILE A N 1
ATOM 1390 C CA . ILE A 1 168 ? 0.016 2.909 -13.524 1.00 83.75 168 ILE A CA 1
ATOM 1391 C C . ILE A 1 168 ? -0.323 2.584 -14.972 1.00 83.75 168 ILE A C 1
ATOM 1393 O O . ILE A 1 168 ? 0.591 2.441 -15.780 1.00 83.75 168 ILE A O 1
ATOM 1397 N N . ASP A 1 169 ? -1.614 2.502 -15.299 1.00 83.56 169 ASP A N 1
ATOM 1398 C CA . ASP A 1 169 ? -2.031 2.135 -16.653 1.00 83.56 169 ASP A CA 1
ATOM 1399 C C . ASP A 1 169 ? -1.638 3.251 -17.637 1.00 83.56 169 ASP A C 1
ATOM 1401 O O . ASP A 1 169 ? -1.065 2.970 -18.681 1.00 83.56 169 ASP A O 1
ATOM 1405 N N . LYS A 1 170 ? -1.778 4.526 -17.242 1.00 85.12 170 LYS A N 1
ATOM 1406 C CA . LYS A 1 170 ? -1.298 5.666 -18.039 1.00 85.12 170 LYS A CA 1
ATOM 1407 C C . LYS A 1 170 ? 0.216 5.634 -18.292 1.00 85.12 170 LYS A C 1
ATOM 1409 O O . LYS A 1 170 ? 0.652 5.926 -19.402 1.00 85.12 170 LYS A O 1
ATOM 1414 N N . ILE A 1 171 ? 1.021 5.316 -17.275 1.00 84.44 171 ILE A N 1
ATOM 1415 C CA . ILE A 1 171 ? 2.478 5.166 -17.424 1.00 84.44 171 ILE A CA 1
ATOM 1416 C C . ILE A 1 171 ? 2.774 4.020 -18.389 1.00 84.44 171 ILE A C 1
ATOM 1418 O O . ILE A 1 171 ? 3.609 4.164 -19.276 1.00 84.44 171 ILE A O 1
ATOM 1422 N N . GLN A 1 172 ? 2.079 2.895 -18.235 1.00 81.38 172 GLN A N 1
ATOM 1423 C CA . GLN A 1 172 ? 2.253 1.746 -19.108 1.00 81.38 172 GLN A CA 1
ATOM 1424 C C . GLN A 1 172 ? 1.903 2.078 -20.563 1.00 81.38 172 GLN A C 1
ATOM 1426 O O . GLN A 1 172 ? 2.700 1.776 -21.446 1.00 81.38 172 GLN A O 1
ATOM 1431 N N . ASP A 1 173 ? 0.777 2.745 -20.802 1.00 84.12 173 ASP A N 1
ATOM 1432 C CA . ASP A 1 173 ? 0.355 3.161 -22.138 1.00 84.12 173 ASP A CA 1
ATOM 1433 C C . ASP A 1 173 ? 1.365 4.135 -22.771 1.00 84.12 173 ASP A C 1
ATOM 1435 O O . ASP A 1 173 ? 1.682 4.010 -23.954 1.00 84.12 173 ASP A O 1
ATOM 1439 N N . ASP A 1 174 ? 1.928 5.076 -21.999 1.00 85.81 174 ASP A N 1
ATOM 1440 C CA . ASP A 1 174 ? 2.966 5.993 -22.497 1.00 85.81 174 ASP A CA 1
ATOM 1441 C C . ASP A 1 174 ? 4.236 5.237 -22.920 1.00 85.81 174 ASP A C 1
ATOM 1443 O O . ASP A 1 174 ? 4.765 5.468 -24.009 1.00 85.81 174 ASP A O 1
ATOM 1447 N N . PHE A 1 175 ? 4.693 4.279 -22.108 1.00 81.44 175 PHE A N 1
ATOM 1448 C CA . PHE A 1 175 ? 5.821 3.412 -22.464 1.00 81.44 175 PHE A CA 1
ATOM 1449 C C . PHE A 1 175 ? 5.525 2.569 -23.710 1.00 81.44 175 PHE A C 1
ATOM 1451 O O . PHE A 1 175 ? 6.356 2.488 -24.614 1.00 81.44 175 PHE A O 1
ATOM 1458 N N . GLU A 1 176 ? 4.341 1.966 -23.799 1.00 80.69 176 GLU A N 1
ATOM 1459 C CA . GLU A 1 176 ? 3.950 1.142 -24.946 1.00 80.69 176 GLU A CA 1
ATOM 1460 C C . GLU A 1 176 ? 3.877 1.961 -26.245 1.00 80.69 176 GLU A C 1
ATOM 1462 O O . GLU A 1 176 ? 4.364 1.511 -27.287 1.00 80.69 176 GLU A O 1
ATOM 1467 N N . ASN A 1 177 ? 3.347 3.184 -26.184 1.00 85.00 177 ASN A N 1
ATOM 1468 C CA . ASN A 1 177 ? 3.285 4.093 -27.327 1.00 85.00 177 ASN A CA 1
ATOM 1469 C C . ASN A 1 177 ? 4.677 4.542 -27.788 1.00 85.00 177 ASN A C 1
ATOM 1471 O O . ASN A 1 177 ? 4.946 4.572 -28.991 1.00 85.00 177 ASN A O 1
ATOM 1475 N N . ARG A 1 178 ? 5.586 4.844 -26.851 1.00 81.44 178 ARG A N 1
ATOM 1476 C CA . ARG A 1 178 ? 6.990 5.153 -27.174 1.00 81.44 178 ARG A CA 1
ATOM 1477 C C . ARG A 1 178 ? 7.676 3.977 -27.853 1.00 81.44 178 ARG A C 1
ATOM 1479 O O . ARG A 1 178 ? 8.408 4.177 -28.821 1.00 81.44 178 ARG A O 1
ATOM 1486 N N . ILE A 1 179 ? 7.406 2.760 -27.380 1.00 79.06 179 ILE A N 1
ATOM 1487 C CA . ILE A 1 179 ? 7.989 1.556 -27.961 1.00 79.06 179 ILE A CA 1
ATOM 1488 C C . ILE A 1 179 ? 7.511 1.353 -29.398 1.00 79.06 179 ILE A C 1
ATOM 1490 O O . ILE A 1 179 ? 8.345 1.218 -30.289 1.00 79.06 179 ILE A O 1
ATOM 1494 N N . LYS A 1 180 ? 6.194 1.412 -29.636 1.00 83.00 180 LYS A N 1
ATOM 1495 C CA . LYS A 1 180 ? 5.616 1.292 -30.984 1.00 83.00 180 LYS A CA 1
ATOM 1496 C C . LYS A 1 180 ? 6.182 2.319 -31.958 1.00 83.00 180 LYS A C 1
ATOM 1498 O O . LYS A 1 180 ? 6.618 1.950 -33.041 1.00 83.00 180 LYS A O 1
ATOM 1503 N N . LYS A 1 181 ? 6.221 3.592 -31.554 1.0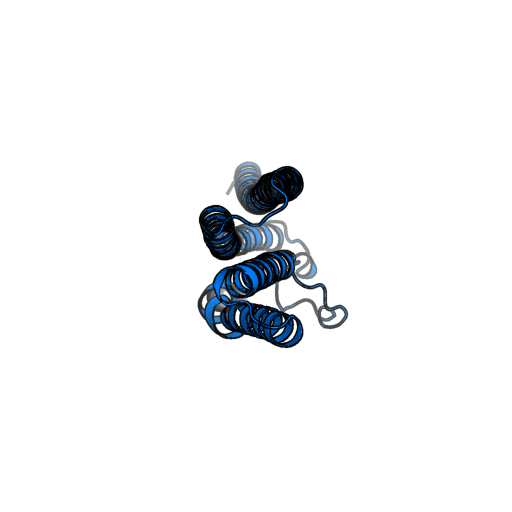0 84.31 181 LYS A N 1
ATOM 1504 C CA . LYS A 1 181 ? 6.713 4.684 -32.404 1.00 84.31 181 LYS A CA 1
ATOM 1505 C C . LYS A 1 181 ? 8.168 4.478 -32.835 1.00 84.31 181 LYS A C 1
ATOM 1507 O O . LYS A 1 181 ? 8.545 4.856 -33.937 1.00 84.31 181 LYS A O 1
ATOM 1512 N N . TYR A 1 182 ? 8.992 3.912 -31.960 1.00 77.44 182 TYR A N 1
ATOM 1513 C CA . TYR A 1 182 ? 10.381 3.600 -32.280 1.00 77.44 182 TYR A CA 1
ATOM 1514 C C . TYR A 1 182 ? 10.495 2.417 -33.249 1.00 77.44 182 TYR A C 1
ATOM 1516 O O . TYR A 1 182 ? 11.201 2.516 -34.249 1.00 77.44 182 TYR A O 1
ATOM 1524 N N . ASP A 1 183 ? 9.760 1.332 -32.990 1.00 79.25 183 ASP A N 1
ATOM 1525 C CA . ASP A 1 183 ? 9.769 0.141 -33.846 1.00 79.25 183 ASP A CA 1
ATOM 1526 C C . ASP A 1 183 ? 9.288 0.477 -35.277 1.00 79.25 183 ASP A C 1
ATOM 1528 O O . ASP A 1 183 ? 9.872 0.005 -36.248 1.00 79.25 183 ASP A O 1
ATOM 1532 N N . GLU A 1 184 ? 8.285 1.353 -35.420 1.00 84.56 184 GLU A N 1
ATOM 1533 C CA . GLU A 1 184 ? 7.801 1.860 -36.716 1.00 84.56 184 GLU A CA 1
ATOM 1534 C C . GLU A 1 184 ? 8.844 2.702 -37.472 1.00 84.56 184 GLU A C 1
ATOM 1536 O O . GLU A 1 184 ? 8.879 2.683 -38.703 1.00 84.56 184 GLU A O 1
ATOM 1541 N N . ASN A 1 185 ? 9.700 3.436 -36.756 1.00 78.88 185 ASN A N 1
ATOM 1542 C CA . ASN A 1 185 ? 10.740 4.270 -37.362 1.00 78.88 185 ASN A CA 1
ATOM 1543 C C . ASN A 1 185 ? 11.961 3.463 -37.821 1.00 78.88 185 ASN A C 1
ATOM 1545 O O . ASN A 1 185 ? 12.607 3.872 -38.776 1.00 78.88 185 ASN A O 1
ATOM 1549 N N . ASN A 1 186 ? 12.263 2.335 -37.173 1.00 68.50 186 ASN A N 1
ATOM 1550 C CA . ASN A 1 186 ? 13.402 1.473 -37.519 1.00 68.50 186 ASN A CA 1
ATOM 1551 C C . ASN A 1 186 ? 13.077 0.398 -38.575 1.00 68.50 186 ASN A C 1
ATOM 1553 O O . ASN A 1 186 ? 13.968 -0.342 -38.983 1.00 68.50 186 ASN A O 1
ATOM 1557 N N . GLN A 1 187 ? 11.811 0.267 -38.986 1.00 60.19 187 GLN A N 1
ATOM 1558 C CA . GLN A 1 187 ? 11.391 -0.606 -40.093 1.00 60.19 187 GLN A CA 1
ATOM 1559 C C . GLN A 1 187 ? 11.348 0.110 -41.457 1.00 60.19 187 GLN A C 1
ATOM 1561 O O . GLN A 1 187 ? 11.063 -0.539 -42.465 1.00 60.19 187 GLN A O 1
ATOM 1566 N N . LYS A 1 188 ? 11.604 1.423 -41.492 1.00 47.41 188 LYS A N 1
ATOM 1567 C CA . LYS A 1 188 ? 11.781 2.222 -42.715 1.00 47.41 188 LYS A CA 1
ATOM 1568 C C . LYS A 1 188 ? 13.258 2.418 -43.014 1.00 47.41 188 LYS A C 1
ATOM 1570 O O . LYS A 1 188 ? 13.578 2.469 -44.220 1.00 47.41 188 LYS A O 1
#